Protein AF-Q6GX79-F1 (afdb_monomer_lite)

Sequence (204 aa):
YGAYEKGGIVTQVKQPKVLNFKPLREALTNPGEFLLSDFSKFDRPPLLHLAFQALDKFISEIGRFPVAGSEDDAQKFISIANSINENSGDGRLEDVNPKLLQQFAFGARAVLNPMAAMFGGIVGQEVVKACSGKFHPLFQFFYFDSVESLPTEPLHPNDLKPINSRYDAQISVFGQKLQKKFEDAQVFVVGSGALGCEFLKNLA

Secondary structure (DSSP, 8-state):
-PPP-S--------------PPPHHHHHH---SPBPS-TT-TTHHHHHHHHHHHHHHHHHHHSSPPPTT-HHHHHHHHHHHHHHHHTTGGG--S---HHHHHHHHHHTT---HHHHHHHHHHHHHHHHHHHH--SPPP-S-B----GGGS-SSPPPGGGGS--SSTTHHHHHHH-HHHHHHHHT--------SHHHHHHHHHH-

InterPro domains:
  IPR000594 THIF-type NAD/FAD binding fold [PF00899] (167-204)
  IPR018074 Ubiquitin-activating enzyme E1, conserved site [PS00536] (129-137)
  IPR032420 Ubiquitin-activating enzyme E1, four-helix bundle [PF16191] (15-85)
  IPR035985 Ubiquitin-activating enzyme-like [SSF69572] (2-151)
  IPR035985 Ubiquitin-activating enzyme-like [SSF69572] (162-204)
  IPR045886 ThiF/MoeB/HesA family [PTHR10953] (106-204)

Foldseek 3Di:
DDDDDDDDDDDDDDDADDDDADDPVVCLLVVDDEDDPDPVCRVPQLLVSLLVVLQVVLCVVPVDAQAAPDPVSLVSSVVSSVVVLVVSVVSRDPDNPSVVSSLCSLLVPADALVVCVVVVVLVVVLVVCVVPVPDDHRRDDYDDDDCVPADPDDDDPVQLDAPPDPCNSVSSGHGVVVVVVLVPDDDDQDDCPPVNVSVVVNSD

Organism: Pisum sativum (NCBI:txid3888)

Structure (mmCIF, N/CA/C/O backbone):
data_AF-Q6GX79-F1
#
_entry.id   AF-Q6GX79-F1
#
loop_
_atom_site.group_PDB
_atom_site.id
_atom_site.type_symbol
_atom_site.label_atom_id
_atom_site.label_alt_id
_atom_site.label_comp_id
_atom_site.label_asym_id
_atom_site.label_entity_id
_atom_site.label_seq_id
_atom_site.pdbx_PDB_ins_code
_atom_site.Cartn_x
_atom_site.Cartn_y
_atom_site.Cartn_z
_atom_site.occupancy
_atom_site.B_iso_or_equiv
_atom_site.auth_seq_id
_atom_site.auth_comp_id
_atom_site.auth_asym_id
_atom_site.auth_atom_id
_atom_site.pdbx_PDB_model_num
ATOM 1 N N . TYR A 1 1 ? 31.468 13.230 -42.529 1.00 64.38 1 TYR A N 1
ATOM 2 C CA . TYR A 1 1 ? 30.084 13.238 -43.041 1.00 64.38 1 TYR A CA 1
ATOM 3 C C . TYR A 1 1 ? 30.118 13.526 -44.530 1.00 64.38 1 TYR A C 1
ATOM 5 O O . TYR A 1 1 ? 30.920 14.358 -44.935 1.00 64.38 1 TYR A O 1
ATOM 13 N N . GLY A 1 2 ? 29.328 12.796 -45.322 1.00 86.75 2 GLY A N 1
ATOM 14 C CA . GLY A 1 2 ? 29.191 13.013 -46.768 1.00 86.75 2 GLY A CA 1
ATOM 15 C C . GLY A 1 2 ? 28.009 13.926 -47.102 1.00 86.75 2 GLY A C 1
ATOM 16 O O . GLY A 1 2 ? 27.167 14.176 -46.238 1.00 86.75 2 GLY A O 1
ATOM 17 N N . ALA A 1 3 ? 27.958 14.427 -48.340 1.00 92.38 3 ALA A N 1
ATOM 18 C CA . ALA A 1 3 ? 26.812 15.186 -48.835 1.00 92.38 3 ALA A CA 1
ATOM 19 C C . ALA A 1 3 ? 25.561 14.292 -48.864 1.00 92.38 3 ALA A C 1
ATOM 21 O O . ALA A 1 3 ? 25.641 13.114 -49.203 1.00 92.38 3 ALA A O 1
ATOM 22 N N . TYR A 1 4 ? 24.411 14.847 -48.485 1.00 91.88 4 TYR A N 1
ATOM 23 C CA . TYR A 1 4 ? 23.134 14.142 -48.564 1.00 91.88 4 TYR A CA 1
ATOM 24 C C . TYR A 1 4 ? 22.799 13.803 -50.024 1.00 91.88 4 TYR A C 1
ATOM 26 O O . TYR A 1 4 ? 22.829 14.689 -50.877 1.00 91.88 4 TYR A O 1
ATOM 34 N N . GLU A 1 5 ? 22.467 12.539 -50.301 1.00 92.62 5 GLU A N 1
ATOM 35 C CA . GLU A 1 5 ? 22.182 12.073 -51.665 1.00 92.62 5 GLU A CA 1
ATOM 36 C C . GLU A 1 5 ? 20.683 12.092 -51.989 1.00 92.62 5 GLU A C 1
ATOM 38 O O . GLU A 1 5 ? 20.256 12.724 -52.952 1.00 92.62 5 GLU A O 1
ATOM 43 N N . LYS A 1 6 ? 19.868 11.391 -51.195 1.00 89.44 6 LYS A N 1
ATOM 44 C CA . LYS A 1 6 ? 18.400 11.330 -51.290 1.00 89.44 6 LYS A CA 1
ATOM 45 C C . LYS A 1 6 ? 17.840 10.626 -50.049 1.00 89.44 6 LYS A C 1
ATOM 47 O O . LYS A 1 6 ? 18.614 10.217 -49.190 1.00 89.44 6 LYS A O 1
ATOM 52 N N . GLY A 1 7 ? 16.513 10.515 -49.955 1.00 93.38 7 GLY A N 1
ATOM 53 C CA . GLY A 1 7 ? 15.800 10.066 -48.753 1.00 93.38 7 GLY A CA 1
ATOM 54 C C . GLY A 1 7 ? 16.307 8.760 -48.128 1.00 93.38 7 GLY A C 1
ATOM 55 O O . GLY A 1 7 ? 17.049 7.993 -48.732 1.00 93.38 7 GLY A O 1
ATOM 56 N N . GLY A 1 8 ? 15.865 8.483 -46.905 1.00 93.62 8 GLY A N 1
ATOM 57 C CA . GLY A 1 8 ? 16.261 7.289 -46.166 1.00 93.62 8 GLY A CA 1
ATOM 58 C C . GLY A 1 8 ? 15.233 6.904 -45.112 1.00 93.62 8 GLY A C 1
ATOM 59 O O . GLY A 1 8 ? 14.313 7.665 -44.813 1.00 93.62 8 GLY A O 1
ATOM 60 N N . ILE A 1 9 ? 15.401 5.707 -44.554 1.00 93.75 9 ILE A N 1
ATOM 61 C CA . ILE A 1 9 ? 14.588 5.204 -43.448 1.00 93.75 9 ILE A CA 1
ATOM 62 C C . ILE A 1 9 ? 15.435 5.279 -42.184 1.00 93.75 9 ILE A C 1
ATOM 64 O O . ILE A 1 9 ? 16.557 4.779 -42.148 1.00 93.75 9 ILE A O 1
ATOM 68 N N . VAL A 1 10 ? 14.882 5.896 -41.144 1.00 94.31 10 VAL A N 1
ATOM 69 C CA . VAL A 1 10 ? 15.486 5.919 -39.813 1.00 94.31 10 VAL A CA 1
ATOM 70 C C . VAL A 1 10 ? 14.740 4.928 -38.931 1.00 94.31 10 VAL A C 1
ATOM 72 O O . VAL A 1 10 ? 13.512 4.933 -38.874 1.00 94.31 10 VAL A O 1
ATOM 75 N N . THR A 1 11 ? 15.485 4.090 -38.216 1.00 96.31 11 THR A N 1
ATOM 76 C CA . THR A 1 11 ? 14.941 3.169 -37.214 1.00 96.31 11 THR A CA 1
ATOM 77 C C . THR A 1 11 ? 15.525 3.512 -35.853 1.00 96.31 11 THR A C 1
ATOM 79 O O . THR A 1 11 ? 16.741 3.595 -35.692 1.00 96.31 11 THR A O 1
ATOM 82 N N . GLN A 1 12 ? 14.660 3.720 -34.860 1.00 97.12 12 GLN A N 1
ATOM 83 C CA . GLN A 1 12 ? 15.101 3.972 -33.493 1.00 97.12 12 GLN A CA 1
ATOM 84 C C . GLN A 1 12 ? 15.724 2.706 -32.897 1.00 97.12 12 GLN A C 1
ATOM 86 O O . GLN A 1 12 ? 15.102 1.645 -32.885 1.00 97.12 12 GLN A O 1
ATOM 91 N N . VAL A 1 13 ? 16.914 2.846 -32.314 1.00 96.06 13 VAL A N 1
ATOM 92 C CA . VAL A 1 13 ? 17.560 1.794 -31.521 1.00 96.06 13 VAL A CA 1
ATOM 93 C C . VAL A 1 13 ? 17.573 2.225 -30.056 1.00 96.06 13 VAL A C 1
ATOM 95 O O . VAL A 1 13 ? 18.197 3.225 -29.705 1.00 96.06 13 VAL A O 1
ATOM 98 N N . LYS A 1 14 ? 16.870 1.482 -29.191 1.00 95.00 14 LYS A N 1
ATOM 99 C CA . LYS A 1 14 ? 16.857 1.730 -27.741 1.00 95.00 14 LYS A CA 1
ATOM 100 C C . LYS A 1 14 ? 18.114 1.132 -27.111 1.00 95.00 14 LYS A C 1
ATOM 102 O O . LYS A 1 14 ? 18.254 -0.086 -27.063 1.00 95.00 14 LYS A O 1
ATOM 107 N N . GLN A 1 15 ? 19.015 1.991 -26.647 1.00 96.12 15 GLN A N 1
ATOM 108 C CA . GLN A 1 15 ? 20.251 1.571 -25.987 1.00 96.12 15 GLN A CA 1
ATOM 109 C C . GLN A 1 15 ? 19.979 1.094 -24.547 1.00 96.12 15 GLN A C 1
ATOM 111 O O . GLN A 1 15 ? 19.099 1.656 -23.886 1.00 96.12 15 GLN A O 1
ATOM 116 N N . PRO A 1 16 ? 20.719 0.091 -24.034 1.00 94.94 16 PRO A N 1
ATOM 117 C CA . PRO A 1 16 ? 20.649 -0.301 -22.629 1.00 94.94 16 PRO A CA 1
ATOM 118 C C . PRO A 1 16 ? 21.025 0.857 -21.693 1.00 94.94 16 PRO A C 1
ATOM 120 O O . PRO A 1 16 ? 21.946 1.620 -21.978 1.00 94.94 16 PRO A O 1
ATOM 123 N N . LYS A 1 17 ? 20.339 0.963 -20.550 1.00 95.12 17 LYS A N 1
ATOM 124 C CA . LYS A 1 17 ? 20.658 1.913 -19.474 1.00 95.12 17 LYS A CA 1
ATOM 125 C C . LYS A 1 17 ? 20.950 1.139 -18.193 1.00 95.12 17 LYS A C 1
ATOM 127 O O . LYS A 1 17 ? 20.123 0.341 -17.764 1.00 95.12 17 LYS A O 1
ATOM 132 N N . VAL A 1 18 ? 22.102 1.403 -17.581 1.00 96.00 18 VAL A N 1
ATOM 133 C CA . VAL A 1 18 ? 22.467 0.846 -16.271 1.00 96.00 18 VAL A CA 1
ATOM 134 C C . VAL A 1 18 ? 21.817 1.688 -15.171 1.00 96.00 18 VAL A C 1
ATOM 136 O O . VAL A 1 18 ? 21.867 2.918 -15.221 1.00 96.00 18 VAL A O 1
ATOM 139 N N . LEU A 1 19 ? 21.196 1.028 -14.192 1.00 95.75 19 LEU A N 1
ATOM 140 C CA . LEU A 1 19 ? 20.598 1.648 -13.008 1.00 95.75 19 LEU A CA 1
ATOM 141 C C . LEU A 1 19 ? 21.326 1.138 -11.762 1.00 95.75 19 LEU A C 1
ATOM 143 O O . LEU A 1 19 ? 21.512 -0.067 -11.616 1.00 95.75 19 LEU A O 1
ATOM 147 N N . ASN A 1 20 ? 21.720 2.047 -10.869 1.00 95.81 20 ASN A N 1
ATOM 148 C CA . ASN A 1 20 ? 22.467 1.719 -9.653 1.00 95.81 20 ASN A CA 1
ATOM 149 C C . ASN A 1 20 ? 21.560 1.874 -8.431 1.00 95.81 20 ASN A C 1
ATOM 151 O O . ASN A 1 20 ? 21.277 2.992 -8.013 1.00 95.81 20 ASN A O 1
ATOM 155 N N . PHE A 1 21 ? 21.092 0.758 -7.880 1.00 97.00 21 PHE A N 1
ATOM 156 C CA . PHE A 1 21 ? 20.215 0.737 -6.710 1.00 97.00 21 PHE A CA 1
ATOM 157 C C . PHE A 1 21 ? 21.024 0.882 -5.419 1.00 97.00 21 PHE A C 1
ATOM 159 O O . PHE A 1 21 ? 22.028 0.193 -5.234 1.00 97.00 21 PHE A O 1
ATOM 166 N N . LYS A 1 22 ? 20.558 1.731 -4.502 1.00 97.94 22 LYS A N 1
ATOM 167 C CA . LYS A 1 22 ? 21.110 1.849 -3.152 1.00 97.94 22 LYS A CA 1
ATOM 168 C C . LYS A 1 22 ? 20.695 0.653 -2.287 1.00 97.94 22 LYS A C 1
ATOM 170 O O . LYS A 1 22 ? 19.553 0.188 -2.405 1.00 97.94 22 LYS A O 1
ATOM 175 N N . PRO A 1 23 ? 21.558 0.186 -1.367 1.00 97.88 23 PRO A N 1
ATOM 176 C CA . PRO A 1 23 ? 21.151 -0.730 -0.305 1.00 97.88 23 PRO A CA 1
ATOM 177 C C . PRO A 1 23 ? 20.039 -0.115 0.554 1.00 97.88 23 PRO A C 1
ATOM 179 O O . PRO A 1 23 ? 20.071 1.084 0.828 1.00 97.88 23 PRO A O 1
ATOM 182 N N . LEU A 1 24 ? 19.101 -0.932 1.052 1.00 96.62 24 LEU A N 1
ATOM 183 C CA . LEU A 1 24 ? 17.945 -0.448 1.827 1.00 96.62 24 LEU A CA 1
ATOM 184 C C . LEU A 1 24 ? 18.354 0.468 2.992 1.00 96.62 24 LEU A C 1
ATOM 186 O O . LEU A 1 24 ? 17.747 1.513 3.178 1.00 96.62 24 LEU A O 1
ATOM 190 N N . ARG A 1 25 ? 19.417 0.119 3.730 1.00 95.56 25 ARG A N 1
ATOM 191 C CA . ARG A 1 25 ? 19.943 0.934 4.840 1.00 95.56 25 ARG A CA 1
ATOM 192 C C . ARG A 1 25 ? 20.262 2.370 4.415 1.00 95.56 25 ARG A C 1
ATOM 194 O O . ARG A 1 25 ? 19.952 3.294 5.149 1.00 95.56 25 ARG A O 1
ATOM 201 N N . GLU A 1 26 ? 20.896 2.545 3.258 1.00 95.69 26 GLU A N 1
ATOM 202 C CA . GLU A 1 26 ? 21.231 3.872 2.732 1.00 95.69 26 GLU A CA 1
ATOM 203 C C . GLU A 1 26 ? 19.987 4.562 2.162 1.00 95.69 26 GLU A C 1
ATOM 205 O O . GLU A 1 26 ? 19.780 5.754 2.384 1.00 95.69 26 GLU A O 1
ATOM 210 N N . ALA A 1 27 ? 19.142 3.805 1.458 1.00 95.38 27 ALA A N 1
ATOM 211 C CA . ALA A 1 27 ? 17.923 4.311 0.843 1.00 95.38 27 ALA A CA 1
ATOM 212 C C . ALA A 1 27 ? 16.902 4.809 1.885 1.00 95.38 27 ALA A C 1
ATOM 214 O O . ALA A 1 27 ? 16.205 5.774 1.616 1.00 95.38 27 ALA A O 1
ATOM 215 N N . LEU A 1 28 ? 16.833 4.212 3.080 1.00 94.06 28 LEU A N 1
ATOM 216 C CA . LEU A 1 28 ? 15.955 4.678 4.163 1.00 94.06 28 LEU A CA 1
ATOM 217 C C . LEU A 1 28 ? 16.326 6.075 4.678 1.00 94.06 28 LEU A C 1
ATOM 219 O O . LEU A 1 28 ? 15.450 6.844 5.045 1.00 94.06 28 LEU A O 1
ATOM 223 N N . THR A 1 29 ? 17.614 6.420 4.704 1.00 91.31 29 THR A N 1
ATOM 224 C CA . THR A 1 29 ? 18.054 7.767 5.105 1.00 91.31 29 THR A CA 1
ATOM 225 C C . THR A 1 29 ? 18.018 8.741 3.931 1.00 91.31 29 THR A C 1
ATOM 227 O O . THR A 1 29 ? 17.708 9.912 4.107 1.00 91.31 29 THR A O 1
ATOM 230 N N . ASN A 1 30 ? 18.332 8.260 2.726 1.00 91.88 30 ASN A N 1
ATOM 231 C CA . ASN A 1 30 ? 18.438 9.072 1.517 1.00 91.88 30 ASN A CA 1
ATOM 232 C C . ASN A 1 30 ? 17.613 8.455 0.372 1.00 91.88 30 ASN A C 1
ATOM 234 O O . ASN A 1 30 ? 18.208 7.916 -0.580 1.00 91.88 30 ASN A O 1
ATOM 238 N N . PRO A 1 31 ? 16.268 8.538 0.437 1.00 92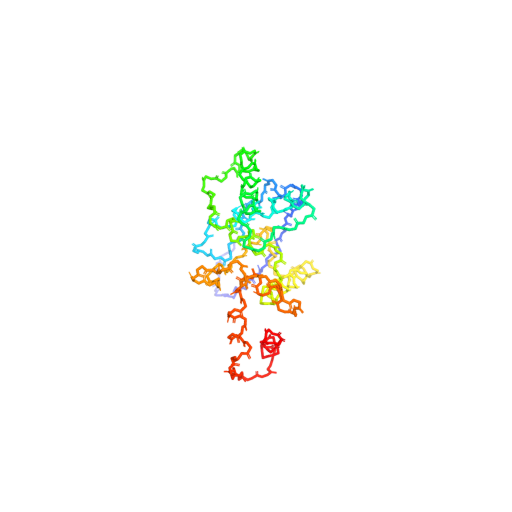.38 31 PRO A N 1
ATOM 239 C CA . PRO A 1 31 ? 15.366 7.839 -0.483 1.00 92.38 31 PRO A CA 1
ATOM 240 C C . PRO A 1 31 ? 15.442 8.341 -1.927 1.00 92.38 31 PRO A C 1
ATOM 242 O O . PRO A 1 31 ? 15.044 7.621 -2.840 1.00 92.38 31 PRO A O 1
ATOM 245 N N . GLY A 1 32 ? 16.021 9.526 -2.148 1.00 90.12 32 GLY A N 1
ATOM 246 C CA . GLY A 1 32 ? 16.093 10.148 -3.466 1.00 90.12 32 GLY A CA 1
ATOM 247 C C . GLY A 1 32 ? 14.719 10.634 -3.921 1.00 90.12 32 GLY A C 1
ATOM 248 O O . GLY A 1 32 ? 13.918 11.092 -3.109 1.00 90.12 32 GLY A O 1
ATOM 249 N N . GLU A 1 33 ? 14.455 10.544 -5.221 1.00 90.44 33 GLU A N 1
ATOM 250 C CA . GLU A 1 33 ? 13.145 10.881 -5.775 1.00 90.44 33 GLU A CA 1
ATOM 251 C C . GLU A 1 33 ? 12.149 9.745 -5.518 1.00 90.44 33 GLU A C 1
ATOM 253 O O . GLU A 1 33 ? 12.393 8.587 -5.865 1.00 90.44 33 GLU A O 1
ATOM 258 N N . PHE A 1 34 ? 11.006 10.077 -4.921 1.00 93.12 34 PHE A N 1
ATOM 259 C CA . PHE A 1 34 ? 9.905 9.132 -4.775 1.00 93.12 34 PHE A CA 1
ATOM 260 C C . PHE A 1 34 ? 9.161 8.972 -6.097 1.00 93.12 34 PHE A C 1
ATOM 262 O O . PHE A 1 34 ? 8.839 9.959 -6.763 1.00 93.12 34 PHE A O 1
ATOM 269 N N . LEU A 1 35 ? 8.804 7.733 -6.443 1.00 92.25 35 LEU A N 1
ATOM 270 C CA . LEU A 1 35 ? 7.877 7.519 -7.543 1.00 92.25 35 LEU A CA 1
ATOM 271 C C . LEU A 1 35 ? 6.465 7.904 -7.096 1.00 92.25 35 LEU A C 1
ATOM 273 O O . LEU A 1 35 ? 5.906 7.307 -6.173 1.00 92.25 35 LEU A O 1
ATOM 277 N N . LEU A 1 36 ? 5.884 8.883 -7.783 1.00 92.25 36 LEU A N 1
ATOM 278 C CA . LEU A 1 36 ? 4.531 9.352 -7.516 1.00 92.25 36 LEU A CA 1
ATOM 279 C C . LEU A 1 36 ? 3.511 8.374 -8.099 1.00 92.25 36 LEU A C 1
ATOM 281 O O . LEU A 1 36 ? 3.473 8.144 -9.308 1.00 92.25 36 LEU A O 1
ATOM 285 N N . SER A 1 37 ? 2.678 7.809 -7.230 1.00 92.50 37 SER A N 1
ATOM 286 C CA . SER A 1 37 ? 1.514 7.012 -7.625 1.00 92.50 37 SER A CA 1
ATOM 287 C C . SER A 1 37 ? 0.325 7.885 -8.036 1.00 92.50 37 SER A C 1
ATOM 289 O O . SER A 1 37 ? -0.454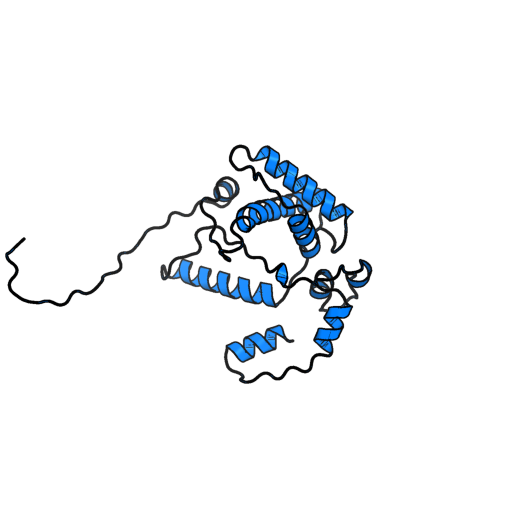 7.489 -8.900 1.00 92.50 37 SER A O 1
ATOM 291 N N . ASP A 1 38 ? 0.220 9.082 -7.457 1.00 92.94 38 ASP A N 1
ATOM 292 C CA . ASP A 1 38 ? -0.839 10.055 -7.698 1.00 92.94 38 ASP A CA 1
ATOM 293 C C . ASP A 1 38 ? -0.249 11.477 -7.715 1.00 92.94 38 ASP A C 1
ATOM 295 O O . ASP A 1 38 ? 0.297 11.964 -6.723 1.00 92.94 38 ASP A O 1
ATOM 299 N N . PHE A 1 39 ? -0.370 12.155 -8.860 1.00 92.38 39 PHE A N 1
ATOM 300 C CA . PHE A 1 39 ? 0.111 13.525 -9.069 1.00 92.38 39 PHE A CA 1
ATOM 301 C C . PHE A 1 39 ? -0.765 14.588 -8.390 1.00 92.38 39 PHE A C 1
ATOM 303 O O . PHE A 1 39 ? -0.511 15.771 -8.551 1.00 92.38 39 PHE A O 1
ATOM 310 N N . SER A 1 40 ? -1.810 14.220 -7.654 1.00 93.69 40 SER A N 1
ATOM 311 C CA . SER A 1 40 ? -2.537 15.145 -6.776 1.00 93.69 40 SER A CA 1
ATOM 312 C C . SER A 1 40 ? -2.039 15.101 -5.324 1.00 93.69 40 SER A C 1
ATOM 314 O O . SER A 1 40 ? -2.442 15.929 -4.512 1.00 93.69 40 SER A O 1
ATOM 316 N N . LYS A 1 41 ? -1.131 14.166 -5.011 1.00 91.62 41 LYS A N 1
ATOM 317 C CA . LYS A 1 41 ? -0.711 13.772 -3.658 1.00 91.62 41 LYS A CA 1
ATOM 318 C C . LYS A 1 41 ? 0.816 13.820 -3.474 1.00 91.62 41 LYS A C 1
ATOM 320 O O . LYS A 1 41 ? 1.419 12.897 -2.928 1.00 91.62 41 LYS A O 1
ATOM 325 N N . PHE A 1 42 ? 1.474 14.873 -3.965 1.00 91.62 42 PHE A N 1
ATOM 326 C CA . PHE A 1 42 ? 2.946 14.995 -3.950 1.00 91.62 42 PHE A CA 1
ATOM 327 C C . PHE A 1 42 ? 3.573 14.938 -2.546 1.00 91.62 42 PHE A C 1
ATOM 329 O O . PHE A 1 42 ? 4.718 14.521 -2.395 1.00 91.62 42 PHE A O 1
ATOM 336 N N . ASP A 1 43 ? 2.820 15.343 -1.527 1.00 91.12 43 ASP A N 1
ATOM 337 C CA . ASP A 1 43 ? 3.189 15.350 -0.110 1.00 91.12 43 ASP A CA 1
ATOM 338 C C . ASP A 1 43 ? 3.129 13.956 0.541 1.00 91.12 43 ASP A C 1
ATOM 340 O O . ASP A 1 43 ? 3.738 13.723 1.587 1.00 91.12 43 ASP A O 1
ATOM 344 N N . ARG A 1 44 ? 2.418 12.997 -0.072 1.00 94.62 44 ARG A N 1
ATOM 345 C CA . ARG A 1 44 ? 2.156 11.687 0.541 1.00 94.62 44 ARG A CA 1
ATOM 346 C C . ARG A 1 44 ? 3.369 10.773 0.618 1.00 94.62 44 ARG A C 1
ATOM 348 O O . ARG A 1 44 ? 3.575 10.215 1.693 1.00 94.62 44 ARG A O 1
ATOM 355 N N . PRO A 1 45 ? 4.181 10.571 -0.438 1.00 96.25 45 PRO A N 1
ATOM 356 C CA . PRO A 1 45 ? 5.261 9.591 -0.374 1.00 96.25 45 PRO A CA 1
ATOM 357 C C . PRO A 1 45 ? 6.287 9.860 0.739 1.00 96.25 45 PRO A C 1
ATOM 359 O O . PRO A 1 45 ? 6.587 8.913 1.466 1.00 96.25 45 PRO A O 1
ATOM 362 N N . PRO A 1 46 ? 6.768 11.102 0.965 1.00 95.62 46 PRO A N 1
ATOM 363 C CA . PRO A 1 46 ? 7.660 11.384 2.089 1.00 95.62 46 PRO A CA 1
ATOM 364 C C . PRO A 1 46 ? 7.008 11.116 3.454 1.00 95.62 46 PRO A C 1
ATOM 366 O O . PRO A 1 46 ? 7.627 10.513 4.332 1.00 95.62 46 PRO A O 1
ATOM 369 N N . LEU A 1 47 ? 5.739 11.497 3.632 1.00 96.88 47 LEU A N 1
ATOM 370 C CA . LEU A 1 47 ? 5.018 11.272 4.887 1.00 96.88 47 LEU A CA 1
ATOM 371 C C . LEU A 1 47 ? 4.751 9.782 5.145 1.00 96.88 47 LEU A C 1
ATOM 373 O O . LEU A 1 47 ? 4.895 9.310 6.271 1.00 96.88 47 LEU A O 1
ATOM 377 N N . LEU A 1 48 ? 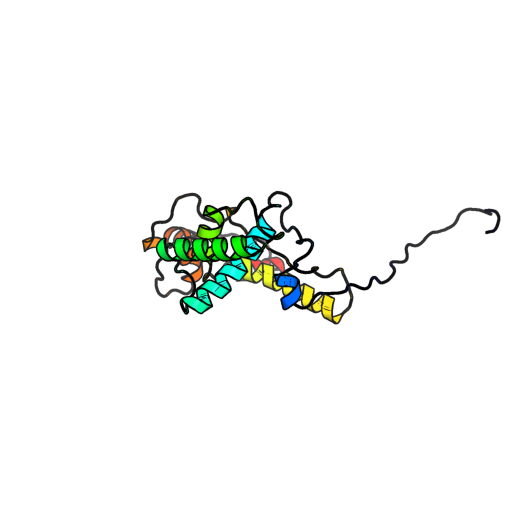4.417 9.013 4.108 1.00 97.75 48 LEU A N 1
ATOM 378 C CA . LEU A 1 48 ? 4.260 7.562 4.205 1.00 97.75 48 LEU A CA 1
ATOM 379 C C . LEU A 1 48 ? 5.605 6.877 4.471 1.00 97.75 48 LEU A C 1
ATOM 381 O O . LEU A 1 48 ? 5.665 5.955 5.280 1.00 97.75 48 LEU A O 1
ATOM 385 N N . HIS A 1 49 ? 6.696 7.357 3.874 1.00 97.56 49 HIS A N 1
ATOM 386 C CA . HIS A 1 49 ? 8.045 6.880 4.173 1.00 97.56 49 HIS A CA 1
ATOM 387 C C . HIS A 1 49 ? 8.396 7.025 5.660 1.00 97.56 49 HIS A C 1
ATOM 389 O O . HIS A 1 49 ? 8.897 6.080 6.274 1.00 97.56 49 HIS A O 1
ATOM 395 N N . LEU A 1 50 ? 8.069 8.174 6.255 1.00 97.75 50 LEU A N 1
ATOM 396 C CA . LEU A 1 50 ? 8.179 8.396 7.695 1.00 97.75 50 LEU A CA 1
ATOM 397 C C . LEU A 1 50 ? 7.244 7.465 8.488 1.00 97.75 50 LEU A C 1
ATOM 399 O O . LEU A 1 50 ? 7.671 6.852 9.465 1.00 97.75 50 LEU A O 1
ATOM 403 N N . ALA A 1 51 ? 5.987 7.323 8.061 1.00 98.38 51 ALA A N 1
ATOM 404 C CA . ALA A 1 51 ? 4.977 6.514 8.746 1.00 98.38 51 ALA A CA 1
ATOM 405 C C . ALA A 1 51 ? 5.358 5.026 8.827 1.00 98.38 51 ALA A C 1
ATOM 407 O O . ALA A 1 51 ? 5.202 4.410 9.880 1.00 98.38 51 ALA A O 1
ATOM 408 N N . PHE A 1 52 ? 5.906 4.447 7.753 1.00 98.38 52 PHE A N 1
ATOM 409 C CA . PHE A 1 52 ? 6.378 3.059 7.763 1.00 98.38 52 PHE A CA 1
ATOM 410 C C . PHE A 1 52 ? 7.574 2.859 8.708 1.00 98.38 52 PHE A C 1
ATOM 412 O O . PHE A 1 52 ? 7.597 1.884 9.453 1.00 98.38 52 PHE A O 1
ATOM 419 N N . GLN A 1 53 ? 8.517 3.806 8.768 1.00 98.00 53 GLN A N 1
ATOM 420 C CA . GLN A 1 53 ? 9.619 3.754 9.743 1.00 98.00 53 GLN A CA 1
ATOM 421 C C . GLN A 1 53 ? 9.120 3.902 11.188 1.00 98.00 53 GLN A C 1
ATOM 423 O O . GLN A 1 53 ? 9.578 3.202 12.094 1.00 98.00 53 GLN A O 1
ATOM 428 N N . ALA A 1 54 ? 8.150 4.792 11.409 1.00 98.44 54 ALA A N 1
ATOM 429 C CA . ALA A 1 54 ? 7.499 4.950 12.703 1.00 98.44 54 ALA A CA 1
ATOM 430 C C . ALA A 1 54 ? 6.751 3.680 13.123 1.00 98.44 54 ALA A C 1
ATOM 432 O O . ALA A 1 54 ? 6.746 3.344 14.306 1.00 98.44 54 ALA A O 1
ATOM 433 N N . LEU A 1 55 ? 6.166 2.947 12.170 1.00 98.69 55 LEU A N 1
ATOM 434 C CA . LEU A 1 55 ? 5.474 1.689 12.437 1.00 98.69 55 LEU A CA 1
ATOM 435 C C . LEU A 1 55 ? 6.447 0.613 12.914 1.00 98.69 55 LEU A C 1
ATOM 437 O O . LEU A 1 55 ? 6.179 -0.031 13.927 1.00 98.69 55 LEU A O 1
ATOM 441 N N . ASP A 1 56 ? 7.590 0.466 12.243 1.00 98.19 56 ASP A N 1
ATOM 442 C CA . ASP A 1 56 ? 8.638 -0.470 12.660 1.00 98.19 56 ASP A CA 1
ATOM 443 C C . ASP A 1 56 ? 9.125 -0.156 14.083 1.00 98.19 56 ASP A C 1
ATOM 445 O O . ASP A 1 56 ? 9.221 -1.049 14.932 1.00 98.19 56 ASP A O 1
ATOM 449 N N . LYS A 1 57 ? 9.354 1.131 14.387 1.00 98.38 57 LYS A N 1
ATOM 450 C CA . LYS A 1 57 ? 9.739 1.568 15.736 1.00 98.38 57 LYS A CA 1
ATOM 451 C C . LYS A 1 57 ? 8.633 1.305 16.762 1.00 98.38 57 LYS A C 1
ATOM 453 O O . LYS A 1 57 ? 8.922 0.740 17.815 1.00 98.38 57 LYS A O 1
ATOM 458 N N . PHE A 1 58 ? 7.375 1.619 16.448 1.00 98.75 58 PHE A N 1
ATOM 459 C CA . PHE A 1 58 ? 6.228 1.330 17.315 1.00 98.75 58 PHE A CA 1
ATOM 460 C C . PHE A 1 58 ? 6.145 -0.162 17.652 1.00 98.75 58 PHE A C 1
ATOM 462 O O . PHE A 1 58 ? 6.025 -0.527 18.820 1.00 98.75 58 PHE A O 1
ATOM 469 N N . ILE A 1 59 ? 6.251 -1.039 16.651 1.00 98.50 59 ILE A N 1
ATOM 470 C CA . ILE A 1 59 ? 6.198 -2.490 16.858 1.00 98.50 59 ILE A CA 1
ATOM 471 C C . ILE A 1 59 ? 7.368 -2.950 17.733 1.00 98.50 59 ILE A C 1
ATOM 473 O O . ILE A 1 59 ? 7.164 -3.781 18.616 1.00 98.50 59 ILE A O 1
ATOM 477 N N . SER A 1 60 ? 8.566 -2.390 17.540 1.00 98.31 60 SER A N 1
ATOM 478 C CA . SER A 1 60 ? 9.738 -2.717 18.360 1.00 98.31 60 SER A CA 1
ATOM 479 C C . SER A 1 60 ? 9.583 -2.315 19.834 1.00 98.31 60 SER A C 1
ATOM 481 O O . SER A 1 60 ? 10.031 -3.047 20.713 1.00 98.31 60 SER A O 1
ATOM 483 N N . GLU A 1 61 ? 8.913 -1.193 20.119 1.00 97.81 61 GLU A N 1
ATOM 484 C CA . GLU A 1 61 ? 8.722 -0.679 21.482 1.00 97.81 61 GLU A CA 1
ATOM 485 C C . GLU A 1 61 ? 7.517 -1.314 22.195 1.00 97.81 61 GLU A C 1
ATOM 487 O O . GLU A 1 61 ? 7.535 -1.488 23.413 1.00 97.81 61 GLU A O 1
ATOM 492 N N . ILE A 1 62 ? 6.452 -1.635 21.453 1.00 97.19 62 ILE A N 1
ATOM 493 C CA . ILE A 1 62 ? 5.163 -2.084 22.008 1.00 97.19 62 ILE A CA 1
ATOM 494 C C . ILE A 1 62 ? 4.950 -3.593 21.867 1.00 97.19 62 ILE A C 1
ATOM 496 O O . ILE A 1 62 ? 4.148 -4.175 22.596 1.00 97.19 62 ILE A O 1
ATOM 500 N N . GLY A 1 63 ? 5.647 -4.248 20.939 1.00 98.00 63 GLY A N 1
ATOM 501 C CA . GLY A 1 63 ? 5.500 -5.680 20.669 1.00 98.00 63 GLY A CA 1
ATOM 502 C C . GLY A 1 63 ? 4.218 -6.051 19.914 1.00 98.00 63 GLY A C 1
ATOM 503 O O . GLY A 1 63 ? 3.874 -7.228 19.828 1.00 98.00 63 GLY A O 1
ATOM 504 N N . ARG A 1 64 ? 3.486 -5.067 19.376 1.00 97.62 64 ARG A N 1
ATOM 505 C CA . ARG A 1 64 ? 2.279 -5.262 18.554 1.00 97.62 64 ARG A CA 1
ATOM 506 C C . ARG A 1 64 ? 2.052 -4.081 17.611 1.00 97.62 64 ARG A C 1
ATOM 508 O O . ARG A 1 64 ? 2.588 -3.000 17.824 1.00 97.62 64 ARG A O 1
ATOM 515 N N . PHE A 1 65 ? 1.196 -4.281 16.612 1.00 98.00 65 PHE A N 1
ATOM 516 C CA . PHE A 1 65 ? 0.657 -3.192 15.795 1.00 98.00 65 PHE A CA 1
ATOM 517 C C . PHE A 1 65 ? -0.255 -2.263 16.624 1.00 98.00 65 PHE A C 1
ATOM 519 O O . PHE A 1 65 ? -0.831 -2.715 17.630 1.00 98.00 65 PHE A O 1
ATOM 526 N N . PRO A 1 66 ? -0.436 -0.999 16.193 1.00 97.75 66 PRO A N 1
ATOM 527 C CA . PRO A 1 66 ? -1.522 -0.152 16.672 1.00 97.75 66 PRO A CA 1
ATOM 528 C C . PRO A 1 66 ? -2.881 -0.849 16.512 1.00 97.75 66 PRO A C 1
ATOM 530 O O . PRO A 1 66 ? -3.129 -1.551 15.526 1.00 97.75 66 PRO A O 1
ATOM 533 N N . VAL A 1 67 ? -3.757 -0.697 17.503 1.00 95.50 67 VAL A N 1
ATOM 534 C CA . VAL A 1 67 ? -5.117 -1.240 17.463 1.00 95.50 67 VAL A CA 1
ATOM 535 C C . VAL A 1 67 ? -6.019 -0.291 16.671 1.00 95.50 67 VAL A C 1
ATOM 537 O O . VAL A 1 67 ? -5.991 0.922 16.870 1.00 95.50 67 VAL A O 1
ATOM 540 N N . ALA A 1 68 ? -6.853 -0.846 15.791 1.00 94.62 68 ALA A N 1
ATOM 541 C CA . ALA A 1 68 ? -7.813 -0.072 15.011 1.00 94.62 68 ALA A CA 1
ATOM 542 C C . ALA A 1 68 ? -8.744 0.765 15.906 1.00 94.62 68 ALA A C 1
ATOM 544 O O . ALA A 1 68 ? -9.331 0.249 16.859 1.00 94.62 68 ALA A O 1
ATOM 545 N N . GLY A 1 69 ? -8.864 2.060 15.599 1.00 93.06 69 GLY A N 1
ATOM 546 C CA . GLY A 1 69 ? -9.684 3.013 16.354 1.00 93.06 69 GLY A CA 1
ATOM 547 C C . GLY A 1 69 ? -9.170 3.357 17.758 1.00 93.06 69 GLY A C 1
ATOM 548 O O . GLY A 1 69 ? -9.887 4.007 18.514 1.00 93.06 69 GLY A O 1
ATOM 549 N N . SER A 1 70 ? -7.965 2.915 18.137 1.00 95.06 70 SER A N 1
ATOM 550 C CA . SER A 1 70 ? -7.343 3.260 19.420 1.00 95.06 70 SER A CA 1
ATOM 551 C C . SER A 1 70 ? -6.630 4.607 19.330 1.00 95.06 70 SER A C 1
ATOM 553 O O . SER A 1 70 ? -5.543 4.706 18.757 1.00 95.06 70 SER A O 1
ATOM 555 N N . GLU A 1 71 ? -7.228 5.644 19.916 1.00 95.31 71 GLU A N 1
ATOM 556 C CA . GLU A 1 71 ? -6.636 6.989 19.944 1.00 95.31 71 GLU A CA 1
ATOM 557 C C . GLU A 1 71 ? -5.302 7.032 20.698 1.00 95.31 71 GLU A C 1
ATOM 559 O O . GLU A 1 71 ? -4.375 7.714 20.267 1.00 95.31 71 GLU A O 1
ATOM 564 N N . ASP A 1 72 ? -5.162 6.253 21.772 1.00 97.19 72 ASP A N 1
ATOM 565 C CA . ASP A 1 72 ? -3.921 6.189 22.551 1.00 97.19 72 ASP A CA 1
ATOM 566 C C . ASP A 1 72 ? -2.761 5.627 21.716 1.00 97.19 72 ASP A C 1
ATOM 568 O O . ASP A 1 72 ? -1.648 6.163 21.730 1.00 97.19 72 ASP A O 1
ATOM 572 N N . ASP A 1 73 ? -3.021 4.567 20.942 1.00 97.75 73 ASP A N 1
ATOM 573 C CA . ASP A 1 73 ? -2.015 3.995 20.046 1.00 97.75 73 ASP A CA 1
ATOM 574 C C . ASP A 1 73 ? -1.692 4.953 18.896 1.00 97.75 73 ASP A C 1
ATOM 576 O O . ASP A 1 73 ? -0.523 5.092 18.533 1.00 97.75 73 ASP A O 1
ATOM 580 N N . ALA A 1 74 ? -2.702 5.631 18.338 1.00 97.75 74 ALA A N 1
ATOM 581 C CA . ALA A 1 74 ? -2.504 6.611 17.276 1.00 97.75 74 ALA A CA 1
ATOM 582 C C . ALA A 1 74 ? -1.667 7.804 17.754 1.00 97.75 74 ALA A C 1
ATOM 584 O O . ALA A 1 74 ? -0.724 8.195 17.070 1.00 97.75 74 ALA A O 1
ATOM 585 N N . GLN A 1 75 ? -1.934 8.337 18.948 1.00 98.25 75 GLN A N 1
ATOM 586 C CA . GLN A 1 75 ? -1.134 9.423 19.516 1.00 98.25 75 GLN A CA 1
ATOM 587 C C . GLN A 1 75 ? 0.299 8.991 19.813 1.00 98.25 75 GLN A C 1
ATOM 589 O O . GLN A 1 75 ? 1.247 9.728 19.530 1.00 98.25 75 GLN A O 1
ATOM 594 N N . LYS A 1 76 ? 0.489 7.771 20.324 1.00 98.25 76 LYS A N 1
ATOM 595 C CA . LYS A 1 76 ? 1.833 7.226 20.520 1.00 98.25 76 LYS A CA 1
ATOM 596 C C . LYS A 1 76 ? 2.572 7.051 19.192 1.00 98.25 76 LYS A C 1
ATOM 598 O O . LYS A 1 76 ? 3.738 7.420 19.097 1.00 98.25 76 LYS A O 1
ATOM 603 N N . PHE A 1 77 ? 1.898 6.545 18.162 1.00 98.69 77 PHE A N 1
ATOM 604 C CA . PHE A 1 77 ? 2.449 6.423 16.814 1.00 98.69 77 PHE A CA 1
ATOM 605 C C . PHE A 1 77 ? 2.840 7.786 16.220 1.00 98.69 77 PHE A C 1
ATOM 607 O O . PHE A 1 77 ? 3.953 7.933 15.719 1.00 98.69 77 PHE A O 1
ATOM 614 N N . ILE A 1 78 ? 1.977 8.801 16.343 1.00 98.44 78 ILE A N 1
ATOM 615 C CA . ILE A 1 78 ? 2.256 10.176 15.900 1.00 98.44 78 ILE A CA 1
ATOM 616 C C . ILE A 1 78 ? 3.468 10.752 16.642 1.00 98.44 78 ILE A C 1
ATOM 618 O O . ILE A 1 78 ? 4.347 11.337 16.016 1.00 98.44 78 ILE A O 1
ATOM 622 N N . SER A 1 79 ? 3.561 10.542 17.958 1.00 98.19 79 SER A N 1
ATOM 623 C CA . SER A 1 79 ? 4.717 10.968 18.758 1.00 98.19 79 SER A CA 1
ATOM 624 C C . SER A 1 79 ? 6.023 10.322 18.277 1.00 98.19 79 SER A C 1
ATOM 626 O O . SER A 1 79 ? 7.032 11.006 18.102 1.00 98.19 79 SER A O 1
ATOM 628 N N . ILE A 1 80 ? 5.998 9.020 17.968 1.00 98.44 80 ILE A N 1
ATOM 629 C CA . ILE A 1 80 ? 7.151 8.307 17.400 1.00 98.44 80 ILE A CA 1
ATOM 630 C C . ILE A 1 80 ? 7.531 8.878 16.027 1.00 98.44 80 ILE A C 1
ATOM 632 O O . ILE A 1 80 ? 8.712 9.130 15.787 1.00 98.44 80 ILE A O 1
ATOM 636 N N . ALA A 1 81 ? 6.556 9.110 15.145 1.00 98.19 81 ALA A N 1
ATOM 637 C CA . ALA A 1 81 ? 6.792 9.693 13.826 1.00 98.19 81 ALA A CA 1
ATOM 638 C C . ALA A 1 81 ? 7.402 11.100 13.928 1.00 98.19 81 ALA A C 1
ATOM 640 O O . ALA A 1 81 ? 8.405 11.381 13.275 1.00 98.19 81 ALA A O 1
ATOM 641 N N . ASN A 1 82 ? 6.866 11.951 14.805 1.00 97.56 82 ASN A N 1
ATOM 642 C CA . ASN A 1 82 ? 7.403 13.289 15.055 1.00 97.56 82 ASN A CA 1
ATOM 643 C C . ASN A 1 82 ? 8.837 13.227 15.592 1.00 97.56 82 ASN A C 1
ATOM 645 O O . ASN A 1 82 ? 9.703 13.935 15.090 1.00 97.56 82 ASN A O 1
ATOM 649 N N . SER A 1 83 ? 9.119 12.318 16.529 1.00 97.12 83 SER A N 1
ATOM 650 C CA . SER A 1 83 ? 10.472 12.111 17.053 1.00 97.12 83 SER A CA 1
ATOM 651 C C . SER A 1 83 ? 11.463 11.680 15.963 1.00 97.12 83 SER A C 1
ATOM 653 O O . SER A 1 83 ? 12.602 12.143 15.949 1.00 97.12 83 SER A O 1
ATOM 655 N N . ILE A 1 84 ? 11.061 10.814 15.026 1.00 96.62 84 ILE A N 1
ATOM 656 C CA . ILE A 1 84 ? 11.916 10.444 13.885 1.00 96.62 84 ILE A CA 1
ATOM 657 C C . ILE A 1 84 ? 12.133 11.659 12.974 1.00 96.62 84 ILE A C 1
ATOM 659 O O . ILE A 1 84 ? 13.269 11.946 12.595 1.00 96.62 84 ILE A O 1
ATOM 663 N N . ASN A 1 85 ? 11.069 12.405 12.672 1.00 96.38 85 ASN A N 1
ATOM 664 C CA . ASN A 1 85 ? 11.126 13.580 11.807 1.00 96.38 85 ASN A CA 1
ATOM 665 C C . ASN A 1 85 ? 12.054 14.672 12.370 1.00 96.38 85 ASN A C 1
ATOM 667 O O . ASN A 1 85 ? 12.896 15.205 11.653 1.00 96.38 85 ASN A O 1
ATOM 671 N N . GLU A 1 86 ? 11.968 14.962 13.670 1.00 95.19 86 GLU A N 1
ATOM 672 C CA . GLU A 1 86 ? 12.831 15.932 14.360 1.00 95.19 86 GLU A CA 1
ATOM 673 C C . GLU A 1 86 ? 14.319 15.565 14.283 1.00 95.19 86 GLU A C 1
ATOM 675 O O . GLU A 1 86 ? 15.169 16.448 14.177 1.00 95.19 86 GLU A O 1
ATOM 680 N N . ASN A 1 87 ? 14.635 14.268 14.270 1.00 92.69 87 ASN A N 1
ATOM 681 C CA . ASN A 1 87 ? 16.003 13.761 14.157 1.00 92.69 87 ASN A CA 1
ATOM 682 C C . ASN A 1 87 ? 16.482 13.591 12.702 1.00 92.69 87 ASN A C 1
ATOM 684 O O . ASN A 1 87 ? 17.610 13.152 12.484 1.00 92.69 87 ASN A O 1
ATOM 688 N N . SER A 1 88 ? 15.656 13.927 11.705 1.00 88.81 88 SER A N 1
ATOM 689 C CA . SER A 1 88 ? 15.956 13.691 10.283 1.00 88.81 88 SER A CA 1
ATOM 690 C C . SER A 1 88 ? 16.802 14.789 9.620 1.00 88.81 88 SER A C 1
ATOM 692 O O . SER A 1 88 ? 17.127 14.674 8.440 1.00 88.81 88 SER A O 1
ATOM 694 N N . GLY A 1 89 ? 17.188 15.842 10.354 1.00 86.38 89 GLY A N 1
ATOM 695 C CA . GLY A 1 89 ? 18.030 16.926 9.832 1.00 86.38 89 GLY A CA 1
ATOM 696 C C . GLY A 1 89 ? 17.428 17.573 8.580 1.00 86.38 89 GLY A C 1
ATOM 697 O O . GLY A 1 89 ? 16.274 17.995 8.599 1.00 86.38 89 GLY A O 1
ATOM 698 N N . ASP A 1 90 ? 18.188 17.597 7.483 1.00 82.00 90 ASP A N 1
ATOM 699 C CA . ASP A 1 90 ? 17.758 18.150 6.187 1.00 82.00 90 ASP A CA 1
ATOM 700 C C . ASP A 1 90 ? 16.605 17.364 5.531 1.00 82.00 90 ASP A C 1
ATOM 702 O O . ASP A 1 90 ? 15.937 17.874 4.635 1.00 82.00 90 ASP A O 1
ATOM 706 N N . GLY A 1 91 ? 16.348 16.125 5.970 1.00 82.69 91 GLY A N 1
ATOM 707 C CA . GLY A 1 91 ? 15.226 15.298 5.514 1.00 82.69 91 GLY A CA 1
ATOM 708 C C . GLY A 1 91 ? 13.920 15.536 6.278 1.00 82.69 91 GLY A C 1
ATOM 709 O O . GLY A 1 91 ? 12.950 14.811 6.057 1.00 82.69 91 GLY A O 1
ATOM 710 N N . ARG A 1 92 ? 13.891 16.504 7.204 1.00 90.88 92 ARG A N 1
ATOM 711 C CA . ARG A 1 92 ? 12.709 16.808 8.015 1.00 90.88 92 ARG A CA 1
ATOM 712 C C . ARG A 1 92 ? 11.559 17.315 7.144 1.00 90.88 92 ARG A C 1
ATOM 714 O O . ARG A 1 92 ? 11.698 18.289 6.412 1.00 90.88 92 ARG A O 1
ATOM 721 N N . LEU A 1 93 ? 10.391 16.707 7.307 1.00 92.88 93 LEU A N 1
ATOM 722 C CA . LEU A 1 93 ? 9.142 17.170 6.713 1.00 92.88 93 LEU A CA 1
ATOM 723 C C . LEU A 1 93 ? 8.615 18.384 7.479 1.00 92.88 93 LEU A C 1
ATOM 725 O O . LEU A 1 93 ? 8.509 18.344 8.707 1.00 92.88 93 LEU A O 1
ATOM 729 N N . GLU A 1 94 ? 8.274 19.448 6.756 1.00 88.56 94 GLU A N 1
ATOM 730 C CA . GLU A 1 94 ? 7.671 20.653 7.338 1.00 88.56 94 GLU A CA 1
ATOM 731 C C . GLU A 1 94 ? 6.201 20.437 7.707 1.00 88.56 94 GLU A C 1
ATOM 733 O O . GLU A 1 94 ? 5.773 20.848 8.784 1.00 88.56 94 GLU A O 1
ATOM 738 N N . ASP A 1 95 ? 5.448 19.759 6.837 1.00 88.25 95 ASP A N 1
ATOM 739 C CA . ASP A 1 95 ? 4.035 19.449 7.043 1.00 88.25 95 ASP A CA 1
ATOM 740 C C . ASP A 1 95 ? 3.853 17.955 7.328 1.00 88.25 95 ASP A C 1
ATOM 742 O O . ASP A 1 95 ? 3.919 17.100 6.440 1.00 88.25 95 ASP A O 1
ATOM 746 N N . VAL A 1 96 ? 3.654 17.635 8.605 1.00 93.62 96 VAL A N 1
ATOM 747 C CA . VAL A 1 96 ? 3.311 16.288 9.060 1.00 93.62 96 VAL A CA 1
ATOM 748 C C . VAL A 1 96 ? 1.825 16.271 9.365 1.00 93.62 96 VAL A C 1
ATOM 750 O O . VAL A 1 96 ? 1.400 16.698 10.435 1.00 93.62 96 VAL A O 1
ATOM 753 N N . ASN A 1 97 ? 1.027 15.753 8.432 1.00 94.88 97 ASN A N 1
ATOM 754 C CA . ASN A 1 97 ? -0.420 15.688 8.590 1.00 94.88 97 ASN A CA 1
ATOM 755 C C . ASN A 1 97 ? -0.813 14.649 9.668 1.00 94.88 97 ASN A C 1
ATOM 757 O O . ASN A 1 97 ? -0.764 13.439 9.401 1.00 94.88 97 ASN A O 1
ATOM 761 N N . PRO A 1 98 ? -1.269 15.073 10.866 1.00 95.12 98 PRO A N 1
ATOM 762 C CA . PRO A 1 98 ? -1.559 14.150 11.962 1.00 95.12 98 PRO A CA 1
ATOM 763 C C . PRO A 1 98 ? -2.773 13.267 11.662 1.00 95.12 98 PRO A C 1
ATOM 765 O O . PRO A 1 98 ? -2.830 12.125 12.111 1.00 95.12 98 PRO A O 1
ATOM 768 N N . LYS A 1 99 ? -3.725 13.758 10.856 1.00 95.00 99 LYS A N 1
ATOM 769 C CA . LYS A 1 99 ? -4.910 12.992 10.457 1.00 95.00 99 LYS A CA 1
ATOM 770 C C . LYS A 1 99 ? -4.525 11.804 9.579 1.00 95.00 99 LYS A C 1
ATOM 772 O O . LYS A 1 99 ? -5.074 10.720 9.757 1.00 95.00 99 LYS A O 1
ATOM 777 N N . LEU A 1 100 ? -3.562 11.979 8.669 1.00 96.38 100 LEU A N 1
ATOM 778 C CA . LEU A 1 100 ? -3.067 10.868 7.855 1.00 96.38 100 LEU A CA 1
ATOM 779 C C . LEU A 1 100 ? -2.349 9.825 8.716 1.00 96.38 100 LEU A C 1
ATOM 781 O O . LEU A 1 100 ? -2.591 8.634 8.552 1.00 96.38 100 LEU A O 1
ATOM 785 N N . LEU A 1 101 ? -1.499 10.259 9.652 1.00 97.94 101 LEU A N 1
ATOM 786 C CA . LEU A 1 101 ? -0.806 9.346 10.565 1.00 97.94 101 LEU A CA 1
ATOM 787 C C . LEU A 1 101 ? -1.780 8.587 11.476 1.00 97.94 101 LEU A C 1
ATOM 789 O O . LEU A 1 101 ? -1.597 7.395 11.706 1.00 97.94 101 LEU A O 1
ATOM 793 N N . GLN A 1 102 ? -2.844 9.244 11.941 1.00 97.00 102 GLN A N 1
ATOM 794 C CA . GLN A 1 102 ? -3.915 8.601 12.701 1.00 97.00 102 GLN A CA 1
ATOM 795 C C . GLN A 1 102 ? -4.627 7.527 11.861 1.00 97.00 102 GLN A C 1
ATOM 797 O O . GLN A 1 102 ? -4.770 6.389 12.305 1.00 97.00 102 GLN A O 1
ATOM 802 N N . GLN A 1 103 ? -5.018 7.850 10.623 1.00 95.81 103 GLN A N 1
ATOM 803 C CA . GLN A 1 103 ? -5.642 6.889 9.704 1.00 95.81 103 GLN A CA 1
ATOM 804 C C . GLN A 1 103 ? -4.711 5.713 9.382 1.00 95.81 103 GLN A C 1
ATOM 806 O O . GLN A 1 103 ? -5.151 4.563 9.357 1.00 95.81 103 GLN A O 1
ATOM 811 N N . PHE A 1 104 ? -3.419 5.990 9.189 1.00 97.88 104 PHE A N 1
ATOM 812 C CA . PHE A 1 104 ? -2.396 4.970 8.991 1.00 97.88 104 PHE A CA 1
ATOM 813 C C . PHE A 1 104 ? -2.310 4.036 10.203 1.00 97.88 104 PHE A C 1
ATOM 815 O O . PHE A 1 104 ? -2.363 2.819 10.037 1.00 97.88 104 PHE A O 1
ATOM 822 N N . ALA A 1 105 ? -2.246 4.584 11.421 1.00 97.81 105 ALA A N 1
ATOM 823 C CA . ALA A 1 105 ? -2.222 3.796 12.650 1.00 97.81 105 ALA A CA 1
ATOM 824 C C . ALA A 1 105 ? -3.470 2.908 12.772 1.00 97.81 105 ALA A C 1
ATOM 826 O O . ALA A 1 105 ? -3.349 1.714 13.037 1.00 97.81 105 ALA A O 1
ATOM 827 N N . PHE A 1 106 ? -4.664 3.442 12.498 1.00 95.75 106 PHE A N 1
ATOM 828 C CA . PHE A 1 106 ? -5.901 2.657 12.552 1.00 95.75 106 PHE A CA 1
ATOM 829 C C . PHE A 1 106 ? -5.929 1.503 11.540 1.00 95.75 106 PHE A C 1
ATOM 831 O O . PHE A 1 106 ? -6.471 0.442 11.843 1.00 95.75 106 PHE A O 1
ATOM 838 N N . GLY A 1 107 ? -5.322 1.685 10.364 1.00 95.56 107 GLY A N 1
ATOM 839 C CA . GLY A 1 107 ? -5.222 0.662 9.322 1.00 95.56 107 GLY A CA 1
ATOM 840 C C . GLY A 1 107 ? -4.001 -0.260 9.422 1.00 95.56 107 GLY A C 1
ATOM 841 O O . GLY A 1 107 ? -3.918 -1.215 8.655 1.00 95.56 107 GLY A O 1
ATOM 842 N N . ALA A 1 108 ? -3.064 -0.023 10.346 1.00 97.25 108 ALA A N 1
ATOM 843 C CA . ALA A 1 108 ? -1.718 -0.609 10.307 1.00 97.25 108 ALA A CA 1
ATOM 844 C C . ALA A 1 108 ? -1.675 -2.148 10.349 1.00 97.25 108 ALA A C 1
ATOM 846 O O . ALA A 1 108 ? -0.755 -2.759 9.810 1.00 97.25 108 ALA A O 1
ATOM 847 N N . ARG A 1 109 ? -2.658 -2.786 10.996 1.00 95.19 109 ARG A N 1
ATOM 848 C CA . ARG A 1 109 ? -2.764 -4.253 11.083 1.00 95.19 109 ARG A CA 1
ATOM 849 C C . ARG A 1 109 ? -3.578 -4.869 9.938 1.00 95.19 109 ARG A C 1
ATOM 851 O O . ARG A 1 109 ? -3.552 -6.086 9.753 1.00 95.19 109 ARG A O 1
ATOM 858 N N . ALA A 1 110 ? -4.354 -4.064 9.222 1.00 96.25 110 ALA A N 1
ATOM 859 C CA . ALA A 1 110 ? -5.344 -4.562 8.285 1.00 96.25 110 ALA A CA 1
ATOM 860 C C . ALA A 1 110 ? -4.696 -5.106 7.008 1.00 96.25 110 ALA A C 1
ATOM 862 O O . ALA A 1 110 ? -3.825 -4.483 6.405 1.00 96.25 110 ALA A O 1
ATOM 863 N N . VAL A 1 111 ? -5.187 -6.258 6.555 1.00 96.12 111 VAL A N 1
ATOM 864 C CA . VAL A 1 111 ? -4.841 -6.845 5.259 1.00 96.12 111 VAL A CA 1
ATOM 865 C C . VAL A 1 111 ? -6.094 -6.839 4.396 1.00 96.12 111 VAL A C 1
ATOM 867 O O . VAL A 1 111 ? -7.014 -7.625 4.615 1.00 96.12 111 VAL A O 1
ATOM 870 N N . LEU A 1 112 ? -6.137 -5.928 3.425 1.00 96.94 112 LEU A N 1
ATOM 871 C CA . LEU A 1 112 ? -7.258 -5.788 2.498 1.00 96.94 112 LEU A CA 1
ATOM 872 C C . LEU A 1 112 ? -6.937 -6.494 1.180 1.00 96.94 112 LEU A C 1
ATOM 874 O O . LEU A 1 112 ? -5.922 -6.198 0.549 1.00 96.94 112 LEU A O 1
ATOM 878 N N . ASN A 1 113 ? -7.830 -7.376 0.728 1.00 96.19 113 ASN A N 1
ATOM 879 C CA . ASN A 1 113 ? -7.681 -8.104 -0.535 1.00 96.19 113 ASN A CA 1
ATOM 880 C C . ASN A 1 113 ? -7.394 -7.196 -1.755 1.00 96.19 113 ASN A C 1
ATOM 882 O O . ASN A 1 113 ? -6.433 -7.479 -2.469 1.00 96.19 113 ASN A O 1
ATOM 886 N N . PRO A 1 114 ? -8.100 -6.063 -1.985 1.00 96.19 114 PRO A N 1
ATOM 887 C CA . PRO A 1 114 ? -7.776 -5.179 -3.113 1.00 96.19 114 PRO A CA 1
ATOM 888 C C . PRO A 1 114 ? -6.358 -4.590 -3.039 1.00 96.19 114 PRO A C 1
ATOM 890 O O . PRO A 1 114 ? -5.678 -4.506 -4.062 1.00 96.19 114 PRO A O 1
ATOM 893 N N . MET A 1 115 ? -5.871 -4.251 -1.839 1.00 97.25 115 MET A N 1
ATOM 894 C CA . MET A 1 115 ? -4.500 -3.758 -1.650 1.00 97.25 115 MET A CA 1
ATOM 895 C C . MET A 1 115 ? -3.477 -4.868 -1.911 1.00 97.25 115 MET A C 1
ATOM 897 O O . MET A 1 115 ? -2.484 -4.643 -2.602 1.00 97.25 115 MET A O 1
ATOM 901 N N . ALA A 1 116 ? -3.744 -6.080 -1.412 1.00 97.12 116 ALA A N 1
ATOM 902 C CA . ALA A 1 116 ? -2.901 -7.251 -1.639 1.00 97.12 116 ALA A CA 1
ATOM 903 C C . ALA A 1 116 ? -2.838 -7.632 -3.127 1.00 97.12 116 ALA A C 1
ATOM 905 O O . ALA A 1 116 ? -1.761 -7.929 -3.637 1.00 97.12 116 ALA A O 1
ATOM 906 N N . ALA A 1 117 ? -3.963 -7.572 -3.844 1.00 97.12 117 ALA A N 1
ATOM 907 C CA . ALA A 1 117 ? -4.019 -7.824 -5.280 1.00 97.12 117 ALA A CA 1
ATOM 908 C C . ALA A 1 117 ? -3.209 -6.785 -6.073 1.00 97.12 117 ALA A C 1
ATOM 910 O O . ALA A 1 117 ? -2.408 -7.156 -6.931 1.00 97.12 117 ALA A O 1
ATOM 911 N N . MET A 1 118 ? -3.370 -5.495 -5.755 1.00 97.12 118 MET A N 1
ATOM 912 C CA . MET A 1 118 ? -2.641 -4.413 -6.420 1.00 97.12 118 MET A CA 1
ATOM 913 C C . MET A 1 118 ? -1.128 -4.532 -6.199 1.00 97.12 118 MET A C 1
ATOM 915 O O . MET A 1 118 ? -0.365 -4.610 -7.165 1.00 97.12 118 MET A O 1
ATOM 919 N N . PHE A 1 119 ? -0.682 -4.587 -4.940 1.00 97.75 119 PHE A N 1
ATOM 920 C CA . PHE A 1 119 ? 0.743 -4.705 -4.630 1.00 97.75 119 PHE A CA 1
ATOM 921 C C . PHE A 1 119 ? 1.322 -6.043 -5.090 1.00 97.75 119 PHE A C 1
ATOM 923 O O . PHE A 1 119 ? 2.448 -6.069 -5.576 1.00 97.75 119 PHE A O 1
ATOM 930 N N . GLY A 1 120 ? 0.558 -7.136 -5.025 1.00 97.88 120 GLY A N 1
ATOM 931 C CA . GLY A 1 120 ? 0.966 -8.435 -5.557 1.00 97.88 120 GLY A CA 1
ATOM 932 C C . GLY A 1 120 ? 1.241 -8.392 -7.062 1.00 97.88 120 GLY A C 1
ATOM 933 O O . GLY A 1 120 ? 2.259 -8.915 -7.510 1.00 97.88 120 GLY A O 1
ATOM 934 N N . GLY A 1 121 ? 0.394 -7.707 -7.837 1.00 97.75 121 GLY A N 1
ATOM 935 C CA . GLY A 1 121 ? 0.619 -7.489 -9.268 1.00 97.75 121 GLY A CA 1
ATOM 936 C C . GLY A 1 121 ? 1.857 -6.633 -9.556 1.00 97.75 121 GLY A C 1
ATOM 937 O O . GLY A 1 121 ? 2.674 -6.997 -10.403 1.00 97.75 121 GLY A O 1
ATOM 938 N N . ILE A 1 122 ? 2.033 -5.530 -8.820 1.00 97.81 122 ILE A N 1
ATOM 939 C CA . ILE A 1 122 ? 3.201 -4.644 -8.957 1.00 97.81 122 ILE A CA 1
ATOM 940 C C . ILE A 1 122 ? 4.490 -5.405 -8.631 1.00 97.81 122 ILE A C 1
ATOM 942 O O . ILE A 1 122 ? 5.397 -5.462 -9.457 1.00 97.81 122 ILE A O 1
ATOM 946 N N . VAL A 1 123 ? 4.558 -6.039 -7.459 1.00 98.19 123 VAL A N 1
ATOM 947 C CA . VAL A 1 123 ? 5.739 -6.787 -7.007 1.00 98.19 123 VAL A CA 1
ATOM 948 C C . VAL A 1 123 ? 6.022 -7.971 -7.931 1.00 98.19 123 VAL A C 1
ATOM 950 O O . VAL A 1 123 ? 7.174 -8.187 -8.301 1.00 98.19 123 VAL A O 1
ATOM 953 N N . GLY A 1 124 ? 4.992 -8.699 -8.373 1.00 98.12 124 GLY A N 1
ATOM 954 C CA . GLY A 1 124 ? 5.143 -9.775 -9.354 1.00 98.12 124 GLY A CA 1
ATOM 955 C C . GLY A 1 124 ? 5.787 -9.286 -10.653 1.00 98.12 124 GLY A C 1
ATOM 956 O O . GLY A 1 124 ? 6.701 -9.926 -11.176 1.00 98.12 124 GLY A O 1
ATOM 957 N N . GLN A 1 125 ? 5.387 -8.109 -11.138 1.00 98.06 125 GLN A N 1
ATOM 958 C CA . GLN A 1 125 ? 6.011 -7.497 -12.305 1.00 98.06 125 GLN A CA 1
ATOM 959 C C . GLN A 1 125 ? 7.456 -7.048 -12.024 1.00 98.06 125 GLN A C 1
ATOM 961 O O . GLN A 1 125 ? 8.313 -7.239 -12.887 1.00 98.06 125 GLN A O 1
ATOM 966 N N . GLU A 1 126 ? 7.761 -6.495 -10.845 1.00 98.38 126 GLU A N 1
ATOM 967 C CA . GLU A 1 126 ? 9.135 -6.123 -10.468 1.00 98.38 126 GLU A CA 1
ATOM 968 C C . GLU A 1 126 ? 10.079 -7.331 -10.432 1.00 98.38 126 GLU A C 1
ATOM 970 O O . GLU A 1 126 ? 11.211 -7.231 -10.908 1.00 98.38 126 GLU A O 1
ATOM 975 N N . VAL A 1 127 ? 9.608 -8.498 -9.977 1.00 98.44 127 VAL A N 1
ATOM 976 C CA . VAL A 1 127 ? 10.383 -9.751 -10.038 1.00 98.44 127 VAL A CA 1
ATOM 977 C C . VAL A 1 127 ? 10.731 -10.104 -11.487 1.00 98.44 127 VAL A C 1
ATOM 979 O O . VAL A 1 127 ? 11.888 -10.389 -11.798 1.00 98.44 127 VAL A O 1
ATOM 982 N N . VAL A 1 128 ? 9.765 -10.013 -12.409 1.00 98.19 128 VAL A N 1
ATOM 983 C CA . VAL A 1 128 ? 10.012 -10.266 -13.840 1.00 98.19 128 VAL A CA 1
ATOM 984 C C . VAL A 1 128 ? 11.026 -9.273 -14.414 1.00 98.19 128 VAL A C 1
ATOM 986 O O . VAL A 1 128 ? 11.911 -9.676 -15.174 1.00 98.19 128 VAL A O 1
ATOM 989 N N . LYS A 1 129 ? 10.941 -7.985 -14.054 1.00 98.00 129 LYS A N 1
ATOM 990 C CA . LYS A 1 129 ? 11.906 -6.960 -14.494 1.00 98.00 129 LYS A CA 1
ATOM 991 C C . LYS A 1 129 ? 13.317 -7.272 -13.994 1.00 98.00 129 LYS A C 1
ATOM 993 O O . LYS A 1 129 ? 14.255 -7.251 -14.790 1.00 98.00 129 LYS A O 1
ATOM 998 N N . ALA A 1 130 ? 13.453 -7.628 -12.716 1.00 97.50 130 ALA A N 1
ATOM 999 C CA . ALA A 1 130 ? 14.734 -7.956 -12.096 1.00 97.50 130 ALA A CA 1
ATOM 1000 C C . ALA A 1 130 ? 15.412 -9.168 -12.756 1.00 97.50 130 ALA A C 1
ATOM 1002 O O . ALA A 1 130 ? 16.611 -9.131 -13.020 1.00 97.50 130 ALA A O 1
ATOM 1003 N N . CYS A 1 131 ? 14.652 -10.219 -13.081 1.00 97.44 131 CYS A N 1
ATOM 1004 C CA . CYS A 1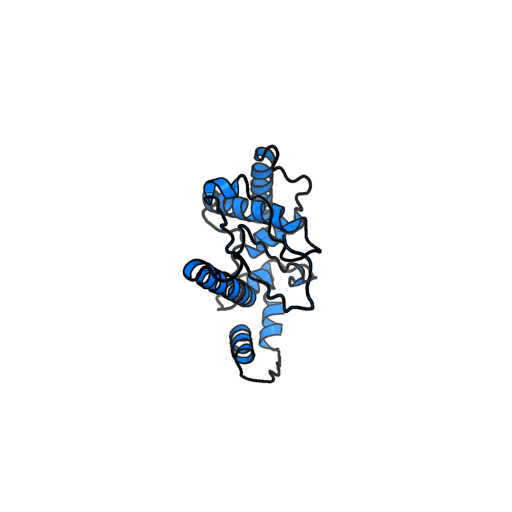 131 ? 15.205 -11.431 -13.693 1.00 97.44 131 CYS A CA 1
ATOM 1005 C C . CYS A 1 131 ? 15.481 -11.306 -15.200 1.00 97.44 131 CYS A C 1
ATOM 1007 O O . CYS A 1 131 ? 16.278 -12.072 -15.734 1.00 97.44 131 CYS A O 1
ATOM 1009 N N . SER A 1 132 ? 14.808 -10.389 -15.903 1.00 97.25 132 SER A N 1
ATOM 1010 C CA . SER A 1 132 ? 14.880 -10.296 -17.372 1.00 97.25 132 SER A CA 1
ATOM 1011 C C . SER A 1 132 ? 15.674 -9.104 -17.903 1.00 97.25 132 SER A C 1
ATOM 1013 O O . SER A 1 132 ? 16.023 -9.092 -19.082 1.00 97.25 132 SER A O 1
ATOM 1015 N N . GLY A 1 133 ? 15.900 -8.069 -17.088 1.00 94.62 133 GLY A N 1
ATOM 1016 C CA . GLY A 1 133 ? 16.441 -6.791 -17.559 1.00 94.62 133 GLY A CA 1
ATOM 1017 C C . GLY A 1 133 ? 15.514 -6.055 -18.538 1.00 94.62 133 GLY A C 1
ATOM 1018 O O . GLY A 1 133 ? 15.954 -5.147 -19.245 1.00 94.62 133 GLY A O 1
ATOM 1019 N N . LYS A 1 134 ? 14.234 -6.451 -18.620 1.00 94.31 134 LYS A N 1
ATOM 1020 C CA . LYS A 1 134 ? 13.231 -5.866 -19.515 1.00 94.31 134 LYS A CA 1
ATOM 1021 C C . LYS A 1 134 ? 12.291 -4.945 -18.737 1.00 94.31 134 LYS A C 1
ATOM 1023 O O . LYS A 1 134 ? 11.766 -5.331 -17.700 1.00 94.31 134 LYS A O 1
ATOM 1028 N N . PHE A 1 135 ? 12.005 -3.780 -19.326 1.00 96.06 135 PHE A N 1
ATOM 1029 C CA . PHE A 1 135 ? 11.250 -2.657 -18.743 1.00 96.06 135 PHE A CA 1
ATOM 1030 C C . PHE A 1 135 ? 11.995 -1.899 -17.638 1.00 96.06 135 PHE A C 1
ATOM 1032 O O . PHE A 1 135 ? 12.980 -2.375 -17.086 1.00 96.06 135 PHE A O 1
ATOM 1039 N N . HIS A 1 136 ? 11.533 -0.681 -17.346 1.00 96.44 136 HIS A N 1
ATOM 1040 C CA . HIS A 1 136 ? 12.109 0.142 -16.286 1.00 96.44 136 HIS A CA 1
ATOM 1041 C C . HIS A 1 136 ? 11.549 -0.306 -14.920 1.00 96.44 136 HIS A C 1
ATOM 1043 O O . HIS A 1 136 ? 10.318 -0.346 -14.769 1.00 96.44 136 HIS A O 1
ATOM 1049 N N . PRO A 1 137 ? 12.400 -0.693 -13.956 1.00 96.88 137 PRO A N 1
ATOM 1050 C CA . PRO A 1 137 ? 11.974 -1.063 -12.606 1.00 96.88 137 PRO A CA 1
ATOM 1051 C C . PRO A 1 137 ? 11.538 0.158 -11.790 1.00 96.88 137 PRO A C 1
ATOM 1053 O O . PRO A 1 137 ? 11.858 1.295 -12.139 1.00 96.88 137 PRO A O 1
ATOM 1056 N N . LEU A 1 138 ? 10.822 -0.082 -10.694 1.00 96.00 138 LEU A N 1
ATOM 1057 C CA . LEU A 1 138 ? 10.654 0.915 -9.638 1.00 96.00 138 LEU A CA 1
ATOM 1058 C C . LEU A 1 138 ? 12.031 1.314 -9.093 1.00 96.00 138 LEU A C 1
ATOM 1060 O O . LEU A 1 138 ? 12.907 0.467 -8.924 1.00 96.00 138 LEU A O 1
ATOM 1064 N N . PHE A 1 139 ? 12.231 2.603 -8.819 1.00 95.00 139 PHE A N 1
ATOM 1065 C CA . PHE A 1 139 ? 13.535 3.134 -8.425 1.00 95.00 139 PHE A CA 1
ATOM 1066 C C . PHE A 1 139 ? 13.385 4.270 -7.396 1.00 95.00 139 PHE A C 1
ATOM 1068 O O . PHE A 1 139 ? 13.228 5.418 -7.775 1.00 95.00 139 PHE A O 1
ATOM 1075 N N . GLN A 1 140 ? 13.392 4.022 -6.084 1.00 94.06 140 GLN A N 1
ATOM 1076 C CA . GLN A 1 140 ? 13.316 2.709 -5.417 1.00 94.06 140 GLN A CA 1
ATOM 1077 C C . GLN A 1 140 ? 12.082 2.564 -4.522 1.00 94.06 140 GLN A C 1
ATOM 1079 O O . GLN A 1 140 ? 11.606 1.447 -4.334 1.00 94.06 140 GLN A O 1
ATOM 1084 N N . PHE A 1 141 ? 11.554 3.669 -3.993 1.00 97.06 141 PHE A N 1
ATOM 1085 C CA . PHE A 1 141 ? 10.374 3.656 -3.138 1.00 97.06 141 PHE A CA 1
ATOM 1086 C C . PHE A 1 141 ? 9.118 4.003 -3.928 1.00 97.06 141 PHE A C 1
ATOM 1088 O O . PHE A 1 141 ? 9.076 4.982 -4.675 1.00 97.06 141 PHE A O 1
ATOM 1095 N N . PHE A 1 142 ? 8.080 3.205 -3.707 1.00 97.25 142 PHE A N 1
ATOM 1096 C CA . PHE A 1 142 ? 6.745 3.427 -4.229 1.00 97.25 142 PHE A CA 1
ATOM 1097 C C . PHE A 1 142 ? 5.760 3.357 -3.069 1.00 97.25 142 PHE A C 1
ATOM 1099 O O . PHE A 1 142 ? 5.635 2.319 -2.417 1.00 97.25 142 PHE A O 1
ATOM 1106 N N . TYR A 1 143 ? 5.076 4.468 -2.822 1.00 97.62 143 TYR A N 1
ATOM 1107 C CA . TYR A 1 143 ? 4.042 4.571 -1.804 1.00 97.62 143 TYR A CA 1
ATOM 1108 C C . TYR A 1 143 ? 2.695 4.810 -2.468 1.00 97.62 143 TYR A C 1
ATOM 1110 O O . TYR A 1 143 ? 2.582 5.540 -3.455 1.00 97.62 143 TYR A O 1
ATOM 1118 N N . PHE A 1 144 ? 1.669 4.181 -1.913 1.00 97.44 144 PHE A N 1
ATOM 1119 C CA . PHE A 1 144 ? 0.301 4.307 -2.376 1.00 97.44 144 PHE A CA 1
ATOM 1120 C C . PHE A 1 144 ? -0.634 4.292 -1.175 1.00 97.44 144 PHE A C 1
ATOM 1122 O O . PHE A 1 144 ? -0.477 3.474 -0.267 1.00 97.44 144 PHE A O 1
ATOM 1129 N N . ASP A 1 145 ? -1.628 5.166 -1.217 1.00 96.25 145 ASP A N 1
ATOM 1130 C CA . ASP A 1 145 ? -2.759 5.169 -0.309 1.00 96.25 145 ASP A CA 1
ATOM 1131 C C . ASP A 1 145 ? -4.057 5.351 -1.100 1.00 96.25 145 ASP A C 1
ATOM 1133 O O . ASP A 1 145 ? -4.085 5.965 -2.167 1.00 96.25 145 ASP A O 1
ATOM 1137 N N . SER A 1 146 ? -5.143 4.823 -0.543 1.00 96.50 146 SER A N 1
ATOM 1138 C CA . SER A 1 146 ? -6.501 5.101 -1.003 1.00 96.50 146 SER A CA 1
ATOM 1139 C C . SER A 1 146 ? -7.344 5.522 0.194 1.00 96.50 146 SER A C 1
ATOM 1141 O O . SER A 1 146 ? -8.307 4.857 0.577 1.00 96.50 146 SER A O 1
ATOM 1143 N N . VAL A 1 147 ? -6.934 6.616 0.839 1.00 95.19 147 VAL A N 1
ATOM 1144 C CA . VAL A 1 147 ? -7.661 7.198 1.980 1.00 95.19 147 VAL A CA 1
ATOM 1145 C C . VAL A 1 147 ? -9.089 7.589 1.588 1.00 95.19 147 VAL A C 1
ATOM 1147 O O . VAL A 1 147 ? -9.988 7.538 2.419 1.00 95.19 147 VAL A O 1
ATOM 1150 N N . GLU A 1 148 ? -9.323 7.901 0.314 1.00 95.50 148 GLU A N 1
ATOM 1151 C CA . GLU A 1 148 ? -10.642 8.207 -0.251 1.00 95.50 148 GLU A CA 1
ATOM 1152 C C . GLU A 1 148 ? -11.605 7.017 -0.188 1.00 95.50 148 GLU A C 1
ATOM 1154 O O . GLU A 1 148 ? -12.816 7.210 -0.244 1.00 95.50 148 GLU A O 1
ATOM 1159 N N . SER A 1 149 ? -11.082 5.793 -0.063 1.00 96.19 149 SER A N 1
ATOM 1160 C CA . SER A 1 149 ? -11.903 4.594 0.121 1.00 96.19 149 SER A CA 1
ATOM 1161 C C . SER A 1 149 ? -12.416 4.443 1.556 1.00 96.19 149 SER A C 1
ATOM 1163 O O . SER A 1 149 ? -13.307 3.628 1.792 1.00 96.19 149 SER A O 1
ATOM 1165 N N . LEU A 1 150 ? -11.861 5.181 2.529 1.00 94.81 150 LEU A N 1
ATOM 1166 C CA . LEU A 1 150 ? -12.319 5.117 3.917 1.00 94.81 150 LEU A CA 1
ATOM 1167 C C . LEU A 1 150 ? -13.738 5.691 4.059 1.00 94.81 150 LEU A C 1
ATOM 1169 O O . LEU A 1 150 ? -14.123 6.590 3.308 1.00 94.81 150 LEU A O 1
ATOM 1173 N N . PRO A 1 151 ? -14.524 5.223 5.045 1.00 91.56 151 PRO A N 1
ATOM 1174 C CA . PRO A 1 151 ? -15.843 5.786 5.306 1.00 91.56 151 PRO A CA 1
ATOM 1175 C C . PRO A 1 151 ? -15.768 7.287 5.607 1.00 91.56 151 PRO A C 1
ATOM 1177 O O . PRO A 1 151 ? -14.897 7.742 6.348 1.00 91.56 151 PRO A O 1
ATOM 1180 N N . THR A 1 152 ? -16.698 8.055 5.038 1.00 87.88 152 THR A N 1
ATOM 1181 C CA . THR A 1 152 ? -16.770 9.512 5.233 1.00 87.88 152 THR A CA 1
ATOM 1182 C C . THR A 1 152 ? -17.248 9.890 6.630 1.00 87.88 152 THR A C 1
ATOM 1184 O O . THR A 1 152 ? -16.841 10.919 7.163 1.00 87.88 152 THR A O 1
ATOM 1187 N N . GLU A 1 153 ? -18.099 9.051 7.223 1.00 86.56 153 GLU A N 1
ATOM 1188 C CA . GLU A 1 153 ? -18.617 9.235 8.574 1.00 86.56 153 GLU A CA 1
ATOM 1189 C C . GLU A 1 153 ? -17.699 8.572 9.610 1.00 86.56 153 GLU A C 1
ATOM 1191 O O . GLU A 1 153 ? -17.233 7.449 9.377 1.00 86.56 153 GLU A O 1
ATOM 1196 N N . PRO A 1 154 ? -17.472 9.207 10.776 1.00 84.12 154 PRO A N 1
ATOM 1197 C CA . PRO A 1 154 ? -16.713 8.602 11.861 1.00 84.12 154 PRO A CA 1
ATOM 1198 C C . PRO A 1 154 ? -17.301 7.250 12.277 1.00 84.12 154 PRO A C 1
ATOM 1200 O O . PRO A 1 154 ? -18.492 7.127 12.578 1.00 84.12 154 PRO A O 1
ATOM 1203 N N . LEU A 1 155 ? -16.449 6.228 12.325 1.00 89.56 155 LEU A N 1
ATOM 1204 C CA . LEU A 1 155 ? -16.836 4.905 12.797 1.00 89.56 155 LEU A CA 1
ATOM 1205 C C . LEU A 1 155 ? -16.832 4.868 14.324 1.00 89.56 155 LEU A C 1
ATOM 1207 O O . LEU A 1 155 ? -15.924 5.382 14.976 1.00 89.56 155 LEU A O 1
ATOM 1211 N N . HIS A 1 156 ? -17.833 4.213 14.907 1.00 88.44 156 HIS A N 1
ATOM 1212 C CA . HIS A 1 156 ? -17.844 3.982 16.344 1.00 88.44 156 HIS A CA 1
ATOM 1213 C C . HIS A 1 156 ? -16.789 2.913 16.700 1.00 88.44 156 HIS A C 1
ATOM 1215 O O . HIS A 1 156 ? -16.753 1.882 16.028 1.00 88.44 156 HIS A O 1
ATOM 1221 N N . PRO A 1 157 ? -15.988 3.051 17.776 1.00 86.38 157 PRO A N 1
ATOM 1222 C CA . PRO A 1 157 ? -14.942 2.074 18.115 1.00 86.38 157 PRO A CA 1
ATOM 1223 C C . PRO A 1 157 ? -15.437 0.626 18.256 1.00 86.38 157 PRO A C 1
ATOM 1225 O O . PRO A 1 157 ? -14.731 -0.320 17.922 1.00 86.38 157 PRO A O 1
ATOM 1228 N N . ASN A 1 158 ? -16.679 0.428 18.712 1.00 90.06 158 ASN A N 1
ATOM 1229 C CA . ASN A 1 158 ? -17.285 -0.911 18.756 1.00 90.06 158 ASN A CA 1
ATOM 1230 C C . ASN A 1 158 ? -17.521 -1.529 17.368 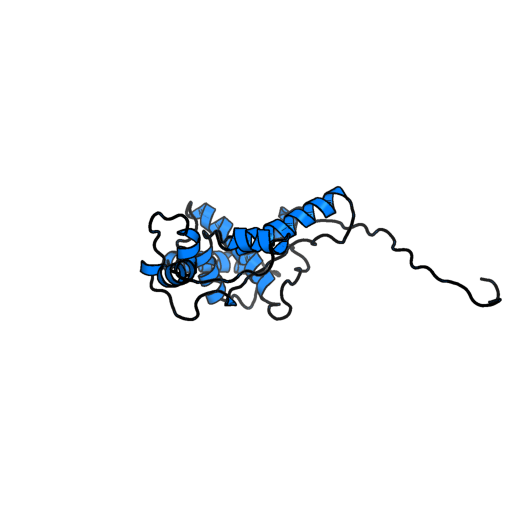1.00 90.06 158 ASN A C 1
ATOM 1232 O O . ASN A 1 158 ? -17.472 -2.750 17.265 1.00 90.06 158 ASN A O 1
ATOM 1236 N N . ASP A 1 159 ? -17.735 -0.724 16.323 1.00 93.75 159 ASP A N 1
ATOM 1237 C CA . ASP A 1 159 ? -17.933 -1.217 14.954 1.00 93.75 159 ASP A CA 1
ATOM 1238 C C . ASP A 1 159 ? -16.626 -1.759 14.352 1.00 93.75 159 ASP A C 1
ATOM 1240 O O . ASP A 1 159 ? -16.676 -2.489 13.368 1.00 93.75 159 ASP A O 1
ATOM 1244 N N . LEU A 1 160 ? -15.470 -1.428 14.938 1.00 94.88 160 LEU A N 1
ATOM 1245 C CA . LEU A 1 160 ? -14.138 -1.859 14.497 1.00 94.88 160 LEU A CA 1
ATOM 1246 C C . LEU A 1 160 ? -13.640 -3.119 15.218 1.00 94.88 160 LEU A C 1
ATOM 1248 O O . LEU A 1 160 ? -12.592 -3.663 14.866 1.00 94.88 160 LEU A O 1
ATOM 1252 N N . LYS A 1 161 ? -14.356 -3.575 16.255 1.00 93.56 161 LYS A N 1
ATOM 1253 C CA . LYS A 1 161 ? -13.937 -4.731 17.053 1.00 93.56 161 LYS A CA 1
ATOM 1254 C C . LYS A 1 161 ? -14.017 -6.018 16.226 1.00 93.56 161 LYS A C 1
ATOM 1256 O O . LYS A 1 161 ? -14.999 -6.198 15.500 1.00 93.56 161 LYS A O 1
ATOM 1261 N N . PRO A 1 162 ? -13.031 -6.924 16.371 1.00 94.25 162 PRO A N 1
ATOM 1262 C CA . PRO A 1 162 ? -13.078 -8.228 15.727 1.00 94.25 162 PRO A CA 1
ATOM 1263 C C . PRO A 1 162 ? -14.276 -9.024 16.244 1.00 94.25 162 PRO A C 1
ATOM 1265 O O . PRO A 1 162 ? -14.606 -8.969 17.431 1.00 94.25 162 PRO A O 1
ATOM 1268 N N . ILE A 1 163 ? -14.901 -9.781 15.348 1.00 95.75 163 ILE A N 1
ATOM 1269 C CA . ILE A 1 163 ? -16.048 -10.646 15.657 1.00 95.75 163 ILE A CA 1
ATOM 1270 C C . ILE A 1 163 ? -15.707 -12.123 15.443 1.00 95.75 163 ILE A C 1
ATOM 1272 O O . ILE A 1 163 ? -16.603 -12.962 15.382 1.00 95.75 163 ILE A O 1
ATOM 1276 N N . ASN A 1 164 ? -14.410 -12.441 15.345 1.00 95.69 164 ASN A N 1
ATOM 1277 C CA . ASN A 1 164 ? -13.893 -13.770 15.043 1.00 95.69 164 ASN A CA 1
ATOM 1278 C C . ASN A 1 164 ? -14.397 -14.284 13.684 1.00 95.69 164 ASN A C 1
ATOM 1280 O O . ASN A 1 164 ? -14.795 -15.440 13.536 1.00 95.69 164 ASN A O 1
ATOM 1284 N N . SER A 1 165 ? -14.405 -13.390 12.691 1.00 96.12 165 SER A N 1
ATOM 1285 C CA . SER A 1 165 ? -14.772 -13.689 11.309 1.00 96.12 165 SER A CA 1
ATOM 1286 C C . SER A 1 165 ? -13.562 -13.608 10.382 1.00 96.12 165 SER A C 1
ATOM 1288 O O . SER A 1 165 ? -12.564 -12.946 10.670 1.00 96.12 165 SER A O 1
ATOM 1290 N N . ARG A 1 166 ? -13.682 -14.196 9.187 1.00 96.25 166 ARG A N 1
ATOM 1291 C CA . ARG A 1 166 ? -12.682 -14.013 8.122 1.00 96.25 166 ARG A CA 1
ATOM 1292 C C . ARG A 1 166 ? -12.563 -12.561 7.633 1.00 96.25 166 ARG A C 1
ATOM 1294 O O . ARG A 1 166 ? -11.602 -12.247 6.940 1.00 96.25 166 ARG A O 1
ATOM 1301 N N . TYR A 1 167 ? -13.514 -11.693 7.987 1.00 97.31 167 TYR A N 1
ATOM 1302 C CA . TYR A 1 167 ? -13.560 -10.287 7.587 1.00 97.31 167 TYR A CA 1
ATOM 1303 C C . TYR A 1 167 ? -13.010 -9.338 8.656 1.00 97.31 167 TYR A C 1
ATOM 1305 O O . TYR A 1 167 ? -13.072 -8.130 8.464 1.00 97.31 167 TYR A O 1
ATOM 1313 N N . ASP A 1 168 ? -12.447 -9.837 9.762 1.00 96.81 168 ASP A N 1
ATOM 1314 C CA . ASP A 1 168 ? -12.005 -8.989 10.880 1.00 96.81 168 ASP A CA 1
ATOM 1315 C C . ASP A 1 168 ? -10.990 -7.907 10.452 1.00 96.81 168 ASP A C 1
ATOM 1317 O O . ASP A 1 168 ? -11.040 -6.785 10.952 1.00 96.81 168 ASP A O 1
ATOM 1321 N N . ALA A 1 169 ? -10.129 -8.193 9.468 1.00 96.06 169 ALA A N 1
ATOM 1322 C CA . ALA A 1 169 ? -9.212 -7.207 8.886 1.00 96.06 169 ALA A CA 1
ATOM 1323 C C . ALA A 1 169 ? -9.924 -6.112 8.065 1.00 96.06 169 ALA A C 1
ATOM 1325 O O . ALA A 1 169 ? -9.487 -4.965 8.037 1.00 96.06 169 ALA A O 1
ATOM 1326 N N . GLN A 1 170 ? -11.023 -6.453 7.390 1.00 96.50 170 GLN A N 1
ATOM 1327 C CA . GLN A 1 170 ? -11.838 -5.498 6.638 1.00 96.50 170 GLN A CA 1
ATOM 1328 C C . GLN A 1 170 ? -12.710 -4.668 7.590 1.00 96.50 170 GLN A C 1
ATOM 1330 O O . GLN A 1 170 ? -12.803 -3.448 7.456 1.00 96.50 170 GLN A O 1
ATOM 1335 N N . ILE A 1 171 ? -13.271 -5.316 8.612 1.00 97.19 171 ILE A N 1
ATOM 1336 C CA . ILE A 1 171 ? -14.033 -4.690 9.694 1.00 97.19 171 ILE A CA 1
ATOM 1337 C C . ILE A 1 171 ? -13.176 -3.670 10.445 1.00 97.19 171 ILE A C 1
ATOM 1339 O O . ILE A 1 171 ? -13.666 -2.584 10.739 1.00 97.19 171 ILE A O 1
ATOM 1343 N N . SER A 1 172 ? -11.896 -3.955 10.694 1.00 96.38 172 SER A N 1
ATOM 1344 C CA . SER A 1 172 ? -11.015 -3.012 11.390 1.00 96.38 172 SER A CA 1
ATOM 1345 C C . SER A 1 172 ? -10.728 -1.723 10.604 1.00 96.38 172 SER A C 1
ATOM 1347 O O . SER A 1 172 ? -10.189 -0.784 11.177 1.00 96.38 172 SER A O 1
ATOM 1349 N N . VAL A 1 173 ? -11.075 -1.659 9.312 1.00 96.62 173 VAL A N 1
ATOM 1350 C CA . VAL A 1 173 ? -10.926 -0.456 8.468 1.00 96.62 173 VAL A CA 1
ATOM 1351 C C . VAL A 1 173 ? -12.275 0.199 8.176 1.00 96.62 173 VAL A C 1
ATOM 1353 O O . VAL A 1 173 ? -12.415 1.414 8.277 1.00 96.62 173 VAL A O 1
ATOM 1356 N N . PHE A 1 174 ? -13.274 -0.604 7.806 1.00 96.38 174 PHE A N 1
ATOM 1357 C CA . PHE A 1 174 ? -14.557 -0.125 7.283 1.00 96.38 174 PHE A CA 1
ATOM 1358 C C . PHE A 1 174 ? -15.717 -0.218 8.281 1.00 96.38 174 PHE A C 1
ATOM 1360 O O . PHE A 1 174 ? -16.766 0.395 8.078 1.00 96.38 174 PHE A O 1
ATOM 1367 N N . GLY A 1 175 ? -15.540 -0.986 9.354 1.00 96.44 175 GLY A N 1
ATOM 1368 C CA . GLY A 1 175 ? -16.557 -1.270 10.357 1.00 96.44 175 GLY A CA 1
ATOM 1369 C C . GLY A 1 175 ? -17.564 -2.352 9.948 1.00 96.44 175 GLY A C 1
ATOM 1370 O O . GLY A 1 175 ? -17.838 -2.594 8.770 1.00 96.44 175 GLY A O 1
ATOM 1371 N N . GLN A 1 176 ? -18.176 -2.982 10.953 1.00 96.00 176 GLN A N 1
ATOM 1372 C CA . GLN A 1 176 ? -19.154 -4.069 10.788 1.00 96.00 176 GLN A CA 1
ATOM 1373 C C . GLN A 1 176 ? -20.368 -3.672 9.933 1.00 96.00 176 GLN A C 1
ATOM 1375 O O . GLN A 1 176 ? -20.885 -4.480 9.165 1.00 96.00 176 GLN A O 1
ATOM 1380 N N . LYS A 1 177 ? -20.821 -2.415 10.023 1.00 94.56 177 LYS A N 1
ATOM 1381 C CA . LYS A 1 177 ? -21.991 -1.938 9.267 1.00 94.56 177 LYS A CA 1
ATOM 1382 C C . LYS A 1 177 ? -21.740 -1.927 7.762 1.00 94.56 177 LYS A C 1
ATOM 1384 O O . LYS A 1 177 ? -22.622 -2.316 7.001 1.00 94.56 177 LYS A O 1
ATOM 1389 N N . LEU A 1 178 ? -20.562 -1.471 7.327 1.00 95.31 178 LEU A N 1
ATOM 1390 C CA . LEU A 1 178 ? -20.219 -1.474 5.906 1.00 95.31 178 LEU A CA 1
ATOM 1391 C C . LEU A 1 178 ? -19.904 -2.894 5.425 1.00 95.31 178 LEU A C 1
ATOM 1393 O O . LEU A 1 178 ? -20.337 -3.262 4.339 1.00 95.31 178 LEU A O 1
ATOM 1397 N N . GLN A 1 179 ? -19.270 -3.716 6.268 1.00 96.69 179 GLN A N 1
ATOM 1398 C CA . GLN A 1 179 ? -19.080 -5.140 5.986 1.00 96.69 179 GLN A CA 1
ATOM 1399 C C . GLN A 1 179 ? -20.411 -5.848 5.690 1.00 96.69 179 GLN A C 1
ATOM 1401 O O . GLN A 1 179 ? -20.537 -6.511 4.664 1.00 96.69 179 GLN A O 1
ATOM 1406 N N . LYS A 1 180 ? -21.442 -5.608 6.509 1.00 96.31 180 LYS A N 1
ATOM 1407 C CA . LYS A 1 180 ? -22.774 -6.177 6.279 1.00 96.31 180 LYS A CA 1
ATOM 1408 C C . LYS A 1 180 ? -23.385 -5.734 4.944 1.00 96.31 180 LYS A C 1
ATOM 1410 O O . LYS A 1 180 ? -23.980 -6.544 4.243 1.00 96.31 180 LYS A O 1
ATOM 1415 N N . LYS A 1 181 ? -23.186 -4.470 4.551 1.00 96.25 181 LYS A N 1
ATOM 1416 C CA . LYS A 1 181 ? -23.618 -3.979 3.230 1.00 96.25 181 LYS A CA 1
ATOM 1417 C C . LYS A 1 181 ? -22.895 -4.682 2.080 1.00 96.25 181 LYS A C 1
ATOM 1419 O O . LYS A 1 181 ? -23.518 -4.886 1.045 1.00 96.25 181 LYS A O 1
ATOM 1424 N N . PHE A 1 182 ? -21.616 -5.032 2.237 1.00 95.62 182 PHE A N 1
ATOM 1425 C CA . PHE A 1 182 ? -20.893 -5.808 1.225 1.00 95.62 182 PHE A CA 1
ATOM 1426 C C . PHE A 1 182 ? -21.449 -7.227 1.098 1.00 95.62 182 PHE A C 1
ATOM 1428 O O . PHE A 1 182 ? -21.622 -7.706 -0.016 1.00 95.62 182 PHE A O 1
ATOM 1435 N N . GLU A 1 183 ? -21.778 -7.874 2.217 1.00 96.44 183 GLU A N 1
ATOM 1436 C CA . GLU A 1 183 ? -22.360 -9.223 2.222 1.00 96.44 183 GLU A CA 1
ATOM 1437 C C . GLU A 1 183 ? -23.763 -9.273 1.602 1.00 96.44 183 GLU A C 1
ATOM 1439 O O . GLU A 1 183 ? -24.105 -10.243 0.930 1.00 96.44 183 GLU A O 1
ATOM 1444 N N . ASP A 1 184 ? -24.568 -8.227 1.799 1.00 97.81 184 ASP A N 1
ATOM 1445 C CA . ASP A 1 184 ? -25.930 -8.141 1.257 1.00 97.81 184 ASP A CA 1
ATOM 1446 C C . ASP A 1 184 ? -25.967 -7.614 -0.196 1.00 97.81 184 ASP A C 1
ATOM 1448 O O . ASP A 1 184 ? -27.038 -7.512 -0.803 1.00 97.81 184 ASP A O 1
ATOM 1452 N N . ALA A 1 185 ? -24.814 -7.253 -0.771 1.00 97.56 185 ALA A N 1
ATOM 1453 C CA . ALA A 1 185 ? -24.739 -6.660 -2.099 1.00 97.56 185 ALA A CA 1
ATOM 1454 C C . ALA A 1 185 ? -25.085 -7.672 -3.205 1.00 97.56 185 ALA A C 1
ATOM 1456 O O . ALA A 1 185 ? -24.517 -8.759 -3.298 1.00 97.56 185 ALA A O 1
ATOM 1457 N N . GLN A 1 186 ? -25.971 -7.273 -4.118 1.00 97.50 186 GLN A N 1
ATOM 1458 C CA . GLN A 1 186 ? -26.286 -8.034 -5.328 1.00 97.50 186 GLN A CA 1
ATOM 1459 C C . GLN A 1 186 ? -25.474 -7.486 -6.502 1.00 97.50 186 GLN A C 1
ATOM 1461 O O . GLN A 1 186 ? -25.807 -6.451 -7.078 1.00 97.50 186 GLN A O 1
ATOM 1466 N N . VAL A 1 187 ? -24.382 -8.174 -6.839 1.00 96.31 187 VAL A N 1
ATOM 1467 C CA . VAL A 1 187 ? -23.433 -7.741 -7.873 1.00 96.31 187 VAL A CA 1
ATOM 1468 C C . VAL A 1 187 ? -23.616 -8.571 -9.142 1.00 96.31 187 VAL A C 1
ATOM 1470 O O . VAL A 1 187 ? -23.586 -9.799 -9.103 1.00 96.31 187 VAL A O 1
ATOM 1473 N N . PHE A 1 188 ? -23.764 -7.900 -10.286 1.00 96.81 188 PHE A N 1
ATOM 1474 C CA . PHE A 1 188 ? -23.766 -8.541 -11.600 1.00 96.81 188 PHE A CA 1
ATOM 1475 C C . PHE A 1 188 ? -22.397 -8.373 -12.271 1.00 96.81 188 PHE A C 1
ATOM 1477 O O . PHE A 1 188 ? -22.017 -7.265 -12.647 1.00 96.81 188 PHE A O 1
ATOM 1484 N N . VAL A 1 189 ? -21.650 -9.472 -12.418 1.00 96.38 189 VAL A N 1
ATOM 1485 C CA . VAL A 1 189 ? -20.330 -9.487 -13.073 1.00 96.38 189 VAL A CA 1
ATOM 1486 C C . VAL A 1 189 ? -20.480 -9.964 -14.517 1.00 96.38 189 VAL A C 1
ATOM 1488 O O . VAL A 1 189 ? -20.899 -11.095 -14.762 1.00 96.38 189 VAL A O 1
ATOM 1491 N N . VAL A 1 190 ? -20.118 -9.115 -15.483 1.00 96.75 190 VAL A N 1
ATOM 1492 C CA . VAL A 1 190 ? -20.166 -9.445 -16.916 1.00 96.75 190 VAL A CA 1
ATOM 1493 C C . VAL A 1 190 ? -18.780 -9.853 -17.409 1.00 96.75 190 VAL A C 1
ATOM 1495 O O . VAL A 1 190 ? -17.892 -9.018 -17.566 1.00 96.75 190 VAL A O 1
ATOM 1498 N N . GLY A 1 191 ? -18.624 -11.143 -17.706 1.00 95.94 191 GLY A N 1
ATOM 1499 C CA . GLY A 1 191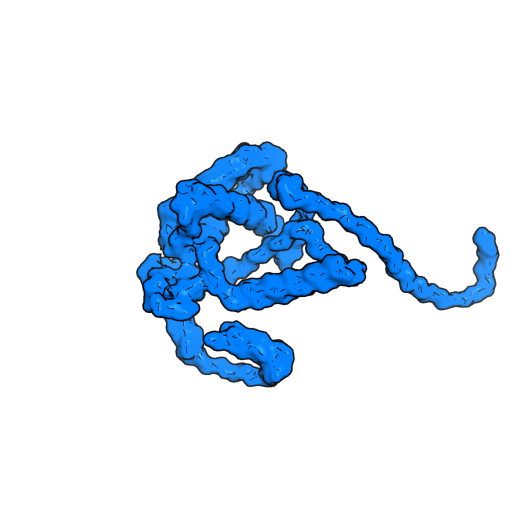 ? -17.401 -11.724 -18.259 1.00 95.94 191 GLY A CA 1
ATOM 1500 C C . GLY A 1 191 ? -16.544 -12.457 -17.223 1.00 95.94 191 GLY A C 1
ATOM 1501 O O . GLY A 1 191 ? -16.365 -12.009 -16.096 1.00 95.94 191 GLY A O 1
ATOM 1502 N N . SER A 1 192 ? -15.983 -13.596 -17.637 1.00 94.56 192 SER A N 1
ATOM 1503 C CA . SER A 1 192 ? -15.204 -14.517 -16.793 1.00 94.56 192 SER A CA 1
ATOM 1504 C C . SER A 1 192 ? -13.801 -14.787 -17.357 1.00 94.56 192 SER A C 1
ATOM 1506 O O . SER A 1 192 ? -13.283 -15.898 -17.267 1.00 94.56 192 SER A O 1
ATOM 1508 N N . GLY A 1 193 ? -13.207 -13.785 -18.014 1.00 96.88 193 GLY A N 1
ATOM 1509 C CA . GLY A 1 193 ? -11.802 -13.818 -18.438 1.00 96.88 193 GLY A CA 1
ATOM 1510 C C . GLY A 1 193 ? -10.846 -13.519 -17.276 1.00 96.88 193 GLY A C 1
ATOM 1511 O O . GLY A 1 193 ? -11.253 -13.535 -16.120 1.00 96.88 193 GLY A O 1
ATOM 1512 N N . ALA A 1 194 ? -9.592 -13.162 -17.573 1.00 95.62 194 ALA A N 1
ATOM 1513 C CA . ALA A 1 194 ? -8.583 -12.863 -16.546 1.00 95.62 194 ALA A CA 1
ATOM 1514 C C . ALA A 1 194 ? -9.062 -11.830 -15.502 1.00 95.62 194 ALA A C 1
ATOM 1516 O O . ALA A 1 194 ? -9.007 -12.093 -14.305 1.00 95.62 194 ALA A O 1
ATOM 1517 N N . LEU A 1 195 ? -9.617 -10.697 -15.952 1.00 94.25 195 LEU A N 1
ATOM 1518 C CA . LEU A 1 195 ? -10.185 -9.681 -15.055 1.00 94.25 195 LEU A CA 1
ATOM 1519 C C . LEU A 1 195 ? -11.401 -10.195 -14.274 1.00 94.25 195 LEU A C 1
ATOM 1521 O O . LEU A 1 195 ? -11.542 -9.885 -13.098 1.00 94.25 195 LEU A O 1
ATOM 1525 N N . GLY A 1 196 ? -12.256 -11.000 -14.911 1.00 96.50 196 GLY A N 1
ATOM 1526 C CA . GLY A 1 196 ? -13.413 -11.607 -14.252 1.00 96.50 196 GLY A CA 1
ATOM 1527 C C . GLY A 1 196 ? -12.992 -12.511 -13.095 1.00 96.50 196 GLY A C 1
ATOM 1528 O O . GLY A 1 196 ? -13.547 -12.403 -12.006 1.00 96.50 196 GLY A O 1
ATOM 1529 N N . CYS A 1 197 ? -11.958 -13.334 -13.290 1.00 96.88 197 CYS A N 1
ATOM 1530 C CA . CYS A 1 197 ? -11.389 -14.164 -12.227 1.00 96.88 197 CYS A CA 1
ATOM 1531 C C . CYS A 1 197 ? -10.818 -13.322 -11.075 1.00 96.88 197 CYS A C 1
ATOM 1533 O O . CYS A 1 197 ? -11.089 -13.622 -9.914 1.00 96.88 197 CYS A O 1
ATOM 1535 N N . GLU A 1 198 ? -10.076 -12.251 -11.375 1.00 96.81 198 GLU A N 1
ATOM 1536 C CA . GLU A 1 198 ? -9.528 -11.352 -10.348 1.00 96.81 198 GLU A CA 1
ATOM 1537 C C . GLU A 1 198 ? -10.624 -10.616 -9.564 1.00 96.81 198 GLU A C 1
ATOM 1539 O O . GLU A 1 198 ? -10.537 -10.501 -8.340 1.00 96.81 198 GLU A O 1
ATOM 1544 N N . PHE A 1 199 ? -11.691 -10.168 -10.233 1.00 95.94 199 PHE A N 1
ATOM 1545 C CA . PHE A 1 199 ? -12.838 -9.562 -9.558 1.00 95.94 199 PHE A CA 1
ATOM 1546 C C . PHE A 1 199 ? -13.584 -10.565 -8.686 1.00 95.94 199 PHE A C 1
ATOM 1548 O O . PHE A 1 199 ? -13.869 -10.253 -7.535 1.00 95.94 199 PHE A O 1
ATOM 1555 N N . LEU A 1 200 ? -13.848 -11.778 -9.179 1.00 96.50 200 LEU A N 1
ATOM 1556 C CA . LEU A 1 200 ? -14.504 -12.822 -8.388 1.00 96.50 200 LEU A CA 1
ATOM 1557 C C . LEU A 1 200 ? -13.677 -13.205 -7.153 1.00 96.50 200 LEU A C 1
ATOM 1559 O O . LEU A 1 200 ? -14.243 -13.362 -6.078 1.00 96.50 200 LEU A O 1
ATOM 1563 N N . LYS A 1 201 ? -12.345 -13.272 -7.272 1.00 96.25 201 LYS A N 1
ATOM 1564 C CA . LYS A 1 201 ? -11.436 -13.462 -6.129 1.00 96.25 201 LYS A CA 1
ATOM 1565 C C . LYS A 1 201 ? -11.530 -12.314 -5.116 1.00 96.25 201 LYS A C 1
ATOM 1567 O O . LYS A 1 201 ? -11.426 -12.556 -3.921 1.00 96.25 201 LYS A O 1
ATOM 1572 N N . ASN A 1 202 ? -11.694 -11.074 -5.577 1.00 95.19 202 ASN A N 1
ATOM 1573 C CA . ASN A 1 202 ? -11.844 -9.913 -4.696 1.00 95.19 202 ASN A CA 1
ATOM 1574 C C . ASN A 1 202 ? -13.225 -9.828 -4.028 1.00 95.19 202 ASN A C 1
ATOM 1576 O O . ASN A 1 202 ? -13.322 -9.269 -2.940 1.00 95.19 202 ASN A O 1
ATOM 1580 N N . LEU A 1 203 ? -14.265 -10.365 -4.670 1.00 94.81 203 LEU A N 1
ATOM 1581 C CA . LEU A 1 203 ? -15.636 -10.402 -4.151 1.00 94.81 203 LEU A CA 1
ATOM 1582 C C . LEU A 1 203 ? -15.891 -11.557 -3.158 1.00 94.81 203 LEU A C 1
ATOM 1584 O O . LEU A 1 203 ? -16.862 -11.483 -2.409 1.00 94.81 203 LEU A O 1
ATOM 1588 N N . ALA A 1 204 ? -15.069 -12.614 -3.174 1.00 91.44 204 ALA A N 1
ATOM 1589 C CA . ALA A 1 204 ? -15.218 -13.838 -2.368 1.00 91.44 204 ALA A CA 1
ATOM 1590 C C . ALA A 1 204 ? -14.548 -13.787 -0.980 1.00 91.44 204 ALA A C 1
ATOM 1592 O O . ALA A 1 204 ? -14.972 -14.558 -0.080 1.00 91.44 204 ALA A O 1
#

Radius of gyration: 22.46 Å; chains: 1; bounding box: 56×35×74 Å

pLDDT: mean 95.15, std 3.74, range [64.38, 98.75]